Protein AF-A0A7Y3RMR9-F1 (afdb_monomer_lite)

Structure (mmCIF, N/CA/C/O backbone):
data_AF-A0A7Y3RMR9-F1
#
_entry.id   AF-A0A7Y3RMR9-F1
#
loop_
_atom_site.group_PDB
_atom_site.id
_atom_site.type_symbol
_atom_site.label_atom_id
_atom_site.label_alt_id
_atom_site.label_comp_id
_atom_site.label_asym_id
_atom_site.label_entity_id
_atom_site.label_seq_id
_atom_site.pdbx_PDB_ins_code
_atom_site.Cartn_x
_atom_site.Cartn_y
_atom_site.Cartn_z
_atom_site.occupancy
_atom_site.B_iso_or_equiv
_atom_site.auth_seq_id
_atom_site.auth_comp_id
_atom_site.auth_asym_id
_atom_site.auth_atom_id
_atom_site.pdbx_PDB_model_num
ATOM 1 N N . MET A 1 1 ? -42.645 -14.150 41.274 1.00 62.75 1 MET A N 1
ATOM 2 C CA . MET A 1 1 ? -42.343 -14.975 40.084 1.00 62.75 1 MET A CA 1
ATOM 3 C C . MET A 1 1 ? -41.025 -15.701 40.345 1.00 62.75 1 MET A C 1
ATOM 5 O O . MET A 1 1 ? -40.017 -15.027 40.495 1.00 62.75 1 MET A O 1
ATOM 9 N N . ARG A 1 2 ? -41.023 -17.027 40.545 1.00 79.69 2 ARG A N 1
ATOM 10 C CA . ARG A 1 2 ? -39.788 -17.783 40.839 1.00 79.69 2 ARG A CA 1
ATOM 11 C C . ARG A 1 2 ? -39.169 -18.252 39.524 1.00 79.69 2 ARG A C 1
ATOM 13 O O . ARG A 1 2 ? -39.799 -19.012 38.795 1.00 79.69 2 ARG A O 1
ATOM 20 N N . ILE A 1 3 ? -37.968 -17.775 39.212 1.00 76.69 3 ILE A N 1
ATOM 21 C CA . ILE A 1 3 ? -37.175 -18.296 38.095 1.00 76.69 3 ILE A CA 1
ATOM 22 C C . ILE A 1 3 ? -36.615 -19.646 38.548 1.00 76.69 3 ILE A C 1
ATOM 24 O O . ILE A 1 3 ? -36.044 -19.746 39.633 1.00 76.69 3 ILE A O 1
ATOM 28 N N . SER A 1 4 ? -36.838 -20.700 37.766 1.00 92.75 4 SER A N 1
ATOM 29 C CA . SER A 1 4 ? -36.304 -22.021 38.092 1.00 92.75 4 SER A CA 1
ATOM 30 C C . SER A 1 4 ? -34.785 -22.041 37.903 1.00 92.75 4 SER A C 1
ATOM 32 O O . SER A 1 4 ? -34.251 -21.371 37.020 1.00 92.75 4 SER A O 1
ATOM 34 N N . VAL A 1 5 ? -34.090 -22.857 38.701 1.00 89.81 5 VAL A N 1
ATOM 35 C CA . VAL A 1 5 ? -32.634 -23.073 38.588 1.00 89.81 5 VAL A CA 1
ATOM 36 C C . VAL A 1 5 ? -32.241 -23.467 37.158 1.00 89.81 5 VAL A C 1
ATOM 38 O O . VAL A 1 5 ? -31.248 -22.980 36.631 1.00 89.81 5 VAL A O 1
ATOM 41 N N . ARG A 1 6 ? -33.081 -24.260 36.482 1.00 90.88 6 ARG A N 1
ATOM 42 C CA . ARG A 1 6 ? -32.902 -24.632 35.072 1.00 90.88 6 ARG A CA 1
ATOM 43 C C . ARG A 1 6 ? -32.843 -23.418 34.136 1.00 90.88 6 ARG A C 1
ATOM 45 O O . ARG A 1 6 ? -31.965 -23.350 33.287 1.00 90.88 6 ARG A O 1
ATOM 52 N N . ARG A 1 7 ? -33.732 -22.440 34.325 1.00 87.44 7 ARG A N 1
ATOM 53 C CA . ARG A 1 7 ? -33.798 -21.235 33.483 1.00 87.44 7 ARG A CA 1
ATOM 54 C C . ARG A 1 7 ? -32.607 -20.297 33.722 1.00 87.44 7 ARG A C 1
ATOM 56 O O . ARG A 1 7 ? -32.177 -19.617 32.801 1.00 87.44 7 ARG A O 1
ATOM 63 N N . LEU A 1 8 ? -32.051 -20.289 34.938 1.00 89.00 8 LEU A N 1
ATOM 64 C CA . LEU A 1 8 ? -30.799 -19.584 35.249 1.00 89.00 8 LEU A CA 1
ATOM 65 C C . LEU A 1 8 ? -29.592 -20.222 34.545 1.00 89.00 8 LEU A C 1
ATOM 67 O O . LEU A 1 8 ? -28.758 -19.498 34.011 1.00 89.00 8 LEU A O 1
ATOM 71 N N . ILE A 1 9 ? -29.527 -21.557 34.496 1.00 90.75 9 ILE A N 1
ATOM 72 C CA . ILE A 1 9 ? -28.466 -22.290 33.785 1.00 90.75 9 ILE A CA 1
ATOM 73 C C . ILE A 1 9 ? -28.540 -22.028 32.275 1.00 90.75 9 ILE A C 1
ATOM 75 O O . ILE A 1 9 ? -27.516 -21.760 31.656 1.00 90.75 9 ILE A O 1
ATOM 79 N N . GLU A 1 10 ? -29.739 -22.041 31.690 1.00 90.75 10 GLU A N 1
ATOM 80 C CA . GLU A 1 10 ? -29.942 -21.747 30.264 1.00 90.75 10 GLU A CA 1
ATOM 81 C C . GLU A 1 10 ? -29.501 -20.317 29.900 1.00 90.75 10 GLU A C 1
ATOM 83 O O . GLU A 1 10 ? -28.819 -20.125 28.897 1.00 90.75 10 GLU A O 1
ATOM 88 N N . ILE A 1 11 ? -29.813 -19.318 30.736 1.00 91.19 11 ILE A N 1
ATOM 89 C CA . ILE A 1 11 ? -29.372 -17.928 30.518 1.00 91.19 11 ILE A CA 1
ATOM 90 C C . ILE A 1 11 ? -27.849 -17.797 30.659 1.00 91.19 11 ILE A C 1
ATOM 92 O O . ILE A 1 11 ? -27.223 -17.108 29.856 1.00 91.19 11 ILE A O 1
ATOM 96 N N . ALA A 1 12 ? -27.243 -18.456 31.650 1.00 90.31 12 ALA A N 1
ATOM 97 C CA . ALA A 1 12 ? -25.794 -18.432 31.841 1.00 90.31 12 ALA A CA 1
ATOM 98 C C . ALA A 1 12 ? -25.054 -19.087 30.664 1.00 90.31 12 ALA A C 1
ATOM 100 O O . ALA A 1 12 ? -24.080 -18.528 30.170 1.00 90.31 12 ALA A O 1
ATOM 101 N N . LEU A 1 13 ? -25.548 -20.227 30.169 1.00 89.19 13 LEU A N 1
ATOM 102 C CA . LEU A 1 13 ? -25.000 -20.890 28.985 1.00 89.19 13 LEU A CA 1
ATOM 103 C C . LEU A 1 13 ? -25.151 -20.027 27.734 1.00 89.19 13 LEU A C 1
ATOM 105 O O . LEU A 1 13 ? -24.196 -19.908 26.975 1.00 89.19 13 LEU A O 1
ATOM 109 N N . LEU A 1 14 ? -26.305 -19.379 27.545 1.00 87.62 14 LEU A N 1
ATOM 110 C CA . LEU A 1 14 ? -26.505 -18.452 26.434 1.00 87.62 14 LEU A CA 1
ATOM 111 C C . LEU A 1 14 ? -25.507 -17.290 26.512 1.00 87.62 14 LEU A C 1
ATOM 113 O O . LEU A 1 14 ? -24.846 -17.002 25.528 1.00 87.62 14 LEU A O 1
ATOM 117 N N . LEU A 1 15 ? -25.327 -16.672 27.683 1.00 86.81 15 LEU A N 1
ATOM 118 C CA . LEU A 1 15 ? -24.345 -15.599 27.875 1.00 86.81 15 LEU A CA 1
ATOM 119 C C . LEU A 1 15 ? -22.908 -16.055 27.598 1.00 86.81 15 LEU A C 1
ATOM 121 O O . LEU A 1 15 ? -22.165 -15.308 26.966 1.00 86.81 15 LEU A O 1
ATOM 125 N N . ILE A 1 16 ? -22.524 -17.263 28.024 1.00 85.50 16 ILE A N 1
ATOM 126 C CA . ILE A 1 16 ? -21.197 -17.844 27.761 1.00 85.50 16 ILE A CA 1
ATOM 127 C C . ILE A 1 16 ? -21.003 -18.107 26.265 1.00 85.50 16 ILE A C 1
ATOM 129 O O . ILE A 1 16 ? -19.977 -17.735 25.713 1.00 85.50 16 ILE A O 1
ATOM 133 N N . VAL A 1 17 ? -21.990 -18.690 25.582 1.00 77.88 17 VAL A N 1
ATOM 134 C CA . VAL A 1 17 ? -21.912 -18.947 24.136 1.00 77.88 17 VAL A CA 1
ATOM 135 C C . VAL A 1 17 ? -21.855 -17.639 23.350 1.00 77.88 17 VAL A C 1
ATOM 137 O O . VAL A 1 17 ? -21.041 -17.519 22.442 1.00 77.88 17 VAL A O 1
ATOM 140 N N . THR A 1 18 ? -22.647 -16.629 23.715 1.00 73.50 18 THR A N 1
ATOM 141 C CA . THR A 1 18 ? -22.608 -15.324 23.042 1.00 73.50 18 THR A CA 1
ATOM 142 C C . THR A 1 18 ? -21.297 -14.595 23.316 1.00 73.50 18 THR A C 1
ATOM 144 O O . THR A 1 18 ? -20.739 -14.003 22.402 1.00 73.50 18 THR A O 1
ATOM 147 N N . THR A 1 19 ? -20.759 -14.654 24.539 1.00 67.00 19 THR A N 1
ATOM 148 C CA . THR A 1 19 ? -19.451 -14.046 24.843 1.00 67.00 19 THR A CA 1
ATOM 149 C C . THR A 1 19 ? -18.309 -14.775 24.156 1.00 67.00 19 THR A C 1
ATOM 151 O O . THR A 1 19 ? -17.461 -14.100 23.592 1.00 67.00 19 THR A O 1
ATOM 154 N N . LEU A 1 20 ? -18.308 -16.110 24.112 1.00 58.81 20 LEU A N 1
ATOM 155 C CA . LEU A 1 20 ? -17.323 -16.891 23.361 1.00 58.81 20 LEU A CA 1
ATOM 156 C C . LEU A 1 20 ? -17.442 -16.661 21.854 1.00 58.81 20 LEU A C 1
ATOM 158 O O . LEU A 1 20 ? -16.425 -16.478 21.211 1.00 58.81 20 LEU A O 1
ATOM 162 N N . SER A 1 21 ? -18.651 -16.571 21.298 1.00 50.81 21 SER A N 1
ATOM 163 C CA . SER A 1 21 ? -18.866 -16.274 19.876 1.00 50.81 21 SER A CA 1
ATOM 164 C C . SER A 1 21 ? -18.457 -14.842 19.514 1.00 50.81 21 SER A C 1
ATOM 166 O O . SER A 1 21 ? -17.867 -14.619 18.459 1.00 50.81 21 SER A O 1
ATOM 168 N N . LEU A 1 22 ? -18.686 -13.869 20.405 1.00 54.53 22 LEU A N 1
ATOM 169 C CA . LEU A 1 22 ? -18.169 -12.504 20.263 1.00 54.53 22 LEU A CA 1
ATOM 170 C C . LEU A 1 22 ? -16.645 -12.453 20.437 1.00 54.53 22 LEU A C 1
ATOM 172 O O . LEU A 1 22 ? -15.997 -11.654 19.771 1.00 54.53 22 LEU A O 1
ATOM 176 N N . HIS A 1 23 ? -16.065 -13.309 21.285 1.00 49.00 23 HIS A N 1
ATOM 177 C CA . HIS A 1 23 ? -14.617 -13.414 21.464 1.00 49.00 23 HIS A CA 1
ATOM 178 C C . HIS A 1 23 ? -13.948 -14.128 20.288 1.00 49.00 23 HIS A C 1
ATOM 180 O O . HIS A 1 23 ? -12.913 -13.670 19.844 1.00 49.00 23 HIS A O 1
ATOM 186 N N . GLU A 1 24 ? -14.549 -15.175 19.724 1.00 44.03 24 GLU A N 1
ATOM 187 C CA . GLU A 1 24 ? -14.099 -15.849 18.500 1.00 44.03 24 GLU A CA 1
ATOM 188 C C . GLU A 1 24 ? -14.290 -14.966 17.265 1.00 44.03 24 GLU A C 1
ATOM 190 O O . GLU A 1 24 ? -13.446 -14.976 16.381 1.00 44.03 24 GLU A O 1
ATOM 195 N N . SER A 1 25 ? -15.331 -14.130 17.223 1.00 47.59 25 SER A N 1
ATOM 196 C CA . SER A 1 25 ? -15.495 -13.112 16.172 1.00 47.59 25 SER A CA 1
ATOM 197 C C . SER A 1 25 ? -14.527 -11.933 16.345 1.00 47.59 25 SER A C 1
ATOM 199 O O . SER A 1 25 ? -14.152 -11.308 15.359 1.00 47.59 25 SER A O 1
ATOM 201 N N . ALA A 1 26 ? -14.086 -11.646 17.575 1.00 43.81 26 ALA A N 1
ATOM 202 C CA . ALA A 1 26 ? -13.005 -10.698 17.867 1.00 43.81 26 ALA A CA 1
ATOM 203 C C . ALA A 1 26 ? -11.598 -11.317 17.699 1.00 43.81 26 ALA A C 1
ATOM 205 O O . ALA A 1 26 ? -10.631 -10.590 17.493 1.00 43.81 26 ALA A O 1
ATOM 206 N N . LEU A 1 27 ? -11.490 -12.650 17.767 1.00 42.34 27 LEU A N 1
ATOM 207 C CA . LEU A 1 27 ? -10.291 -13.465 17.531 1.00 42.34 27 LEU A CA 1
ATOM 208 C C . LEU A 1 27 ? -10.249 -14.073 16.127 1.00 42.34 27 LEU A C 1
ATOM 210 O O . LEU A 1 27 ? -9.264 -14.730 15.787 1.00 42.34 27 LEU A O 1
ATOM 214 N N . ALA A 1 28 ? -11.218 -13.762 15.261 1.00 44.41 28 ALA A N 1
ATOM 215 C CA . ALA A 1 28 ? -10.982 -13.634 13.831 1.00 44.41 28 ALA A CA 1
ATOM 216 C C . ALA A 1 28 ? -10.057 -12.426 13.636 1.00 44.41 28 ALA A C 1
ATOM 218 O O . ALA A 1 28 ? -10.413 -11.401 13.064 1.00 44.41 28 ALA A O 1
ATOM 219 N N . GLN A 1 29 ? -8.865 -12.557 14.209 1.00 47.28 29 GLN A N 1
ATOM 220 C CA . GLN A 1 29 ? -7.703 -11.742 14.021 1.00 47.28 29 GLN A CA 1
ATOM 221 C C . GLN A 1 29 ? -7.503 -11.768 12.517 1.00 47.28 29 GLN A C 1
ATOM 223 O O . GLN A 1 29 ? -7.108 -12.784 11.944 1.00 47.28 29 GLN A O 1
ATOM 228 N N . GLN A 1 30 ? -7.935 -10.692 11.868 1.00 57.72 30 GLN A N 1
ATOM 229 C CA . GLN A 1 30 ? -7.826 -10.535 10.435 1.00 57.72 30 GLN A CA 1
ATOM 230 C C . GLN A 1 30 ? -6.343 -10.493 10.128 1.00 57.72 30 GLN A C 1
ATOM 232 O O . GLN A 1 30 ? -5.666 -9.481 10.298 1.00 57.72 30 GLN A O 1
ATOM 237 N N . SER A 1 31 ? -5.817 -11.660 9.779 1.00 81.75 31 SER A N 1
ATOM 238 C CA . SER A 1 31 ? -4.410 -11.834 9.495 1.00 81.75 31 SER A CA 1
ATOM 239 C C . SER A 1 31 ? -4.069 -10.951 8.308 1.00 81.75 31 SER A C 1
ATOM 241 O O . SER A 1 31 ? -4.712 -11.054 7.259 1.00 81.75 31 SER A O 1
ATOM 243 N N . ILE A 1 32 ? -3.054 -10.106 8.470 1.00 93.88 32 ILE A N 1
ATOM 244 C CA . ILE A 1 32 ? -2.436 -9.407 7.347 1.00 93.88 32 ILE A CA 1
ATOM 245 C C . ILE A 1 32 ? -2.080 -10.465 6.304 1.00 93.88 32 ILE A C 1
ATOM 247 O O . ILE A 1 32 ? -1.332 -11.403 6.592 1.00 93.88 32 ILE A O 1
ATOM 251 N N . ARG A 1 33 ? -2.650 -10.344 5.103 1.00 95.75 33 ARG A N 1
ATOM 252 C CA . ARG A 1 33 ? -2.393 -11.305 4.032 1.00 95.75 33 ARG A CA 1
ATOM 253 C C . ARG A 1 33 ? -0.988 -11.073 3.489 1.00 95.75 33 ARG A C 1
ATOM 255 O O . ARG A 1 33 ? -0.655 -9.959 3.090 1.00 95.75 33 ARG A O 1
ATOM 262 N N . LEU A 1 34 ? -0.190 -12.134 3.438 1.00 95.44 34 LEU A N 1
ATOM 263 C CA . LEU A 1 34 ? 1.094 -12.133 2.748 1.00 95.44 34 LEU A CA 1
ATOM 264 C C . LEU A 1 34 ? 0.935 -12.783 1.379 1.00 95.44 34 LEU A C 1
ATOM 266 O O . LEU A 1 34 ? 0.350 -13.860 1.260 1.00 95.44 34 LEU A O 1
ATOM 270 N N . LEU A 1 35 ? 1.471 -12.133 0.352 1.00 95.56 35 LEU A N 1
ATOM 271 C CA . LEU A 1 35 ? 1.623 -12.714 -0.972 1.00 95.56 35 LEU A CA 1
ATOM 272 C C . LEU A 1 35 ? 3.068 -13.191 -1.116 1.00 95.56 35 LEU A C 1
ATOM 274 O O . LEU A 1 35 ? 3.974 -12.372 -1.230 1.00 95.56 35 LEU A O 1
ATOM 278 N N . SER A 1 36 ? 3.288 -14.506 -1.097 1.00 94.44 36 SER A N 1
ATOM 279 C CA . SER A 1 36 ? 4.608 -15.085 -1.376 1.00 94.44 36 SER A CA 1
ATOM 280 C C . SER A 1 36 ? 4.962 -14.858 -2.844 1.00 94.44 36 SER A C 1
ATOM 282 O O . SER A 1 36 ? 4.243 -15.334 -3.723 1.00 94.44 36 SER A O 1
ATOM 284 N N . LEU A 1 37 ? 6.071 -14.163 -3.109 1.00 92.31 37 LEU A N 1
ATOM 285 C CA . LEU A 1 37 ? 6.542 -13.909 -4.471 1.00 92.31 37 LEU A CA 1
ATOM 286 C C . LEU A 1 37 ? 6.834 -15.229 -5.205 1.00 92.31 37 LEU A C 1
ATOM 288 O O . LEU A 1 37 ? 6.354 -15.434 -6.317 1.00 92.31 37 LEU A O 1
ATOM 292 N N . GLU A 1 38 ? 7.510 -16.167 -4.537 1.00 92.62 38 GLU A N 1
ATOM 293 C CA . GLU A 1 38 ? 7.797 -17.499 -5.081 1.00 92.62 38 GLU A CA 1
ATOM 294 C C . GLU A 1 38 ? 6.518 -18.246 -5.475 1.00 92.62 38 GLU A C 1
ATOM 296 O O . GLU A 1 38 ? 6.442 -18.809 -6.562 1.00 92.62 38 GLU A O 1
ATOM 301 N N . THR A 1 39 ? 5.478 -18.199 -4.640 1.00 92.31 39 THR A N 1
ATOM 302 C CA . THR A 1 39 ? 4.197 -18.849 -4.961 1.00 92.31 39 THR A CA 1
ATOM 303 C C . THR A 1 39 ? 3.453 -18.115 -6.077 1.00 92.31 39 THR A C 1
ATOM 305 O O . THR A 1 39 ? 2.828 -18.747 -6.925 1.00 92.31 39 THR A O 1
ATOM 308 N N . ALA A 1 40 ? 3.502 -16.780 -6.083 1.00 93.06 40 ALA A N 1
ATOM 309 C CA . ALA A 1 40 ? 2.745 -15.954 -7.013 1.00 93.06 40 ALA A CA 1
ATOM 310 C C . ALA A 1 40 ? 3.309 -15.987 -8.440 1.00 93.06 40 ALA A C 1
ATOM 312 O O . ALA A 1 40 ? 2.527 -16.013 -9.390 1.00 93.06 40 ALA A O 1
ATOM 313 N N . ILE A 1 41 ? 4.638 -15.979 -8.596 1.00 93.19 41 ILE A N 1
ATOM 314 C CA . ILE A 1 41 ? 5.297 -15.880 -9.910 1.00 93.19 41 ILE A CA 1
ATOM 315 C C . ILE A 1 41 ? 6.300 -17.009 -10.192 1.00 93.19 41 ILE A C 1
ATOM 317 O O . ILE A 1 41 ? 6.958 -16.998 -11.231 1.00 93.19 41 ILE A O 1
ATOM 321 N N . GLY A 1 42 ? 6.439 -17.983 -9.287 1.00 91.88 42 GLY A N 1
ATOM 322 C CA . GLY A 1 42 ? 7.369 -19.109 -9.436 1.00 91.88 42 GLY A CA 1
ATOM 323 C C . GLY A 1 42 ? 8.842 -18.741 -9.238 1.00 91.88 42 GLY A C 1
ATOM 324 O O . GLY A 1 42 ? 9.713 -19.487 -9.680 1.00 91.88 42 GLY A O 1
ATOM 325 N N . SER A 1 43 ? 9.139 -17.574 -8.658 1.00 89.69 43 SER A N 1
ATOM 326 C CA . SER A 1 43 ? 10.503 -17.061 -8.500 1.00 89.69 43 SER A CA 1
ATOM 327 C C . SER A 1 43 ? 10.585 -16.016 -7.389 1.00 89.69 43 SER A C 1
ATOM 329 O O . SER A 1 43 ? 9.612 -15.312 -7.146 1.00 89.69 43 SER A O 1
ATOM 331 N N 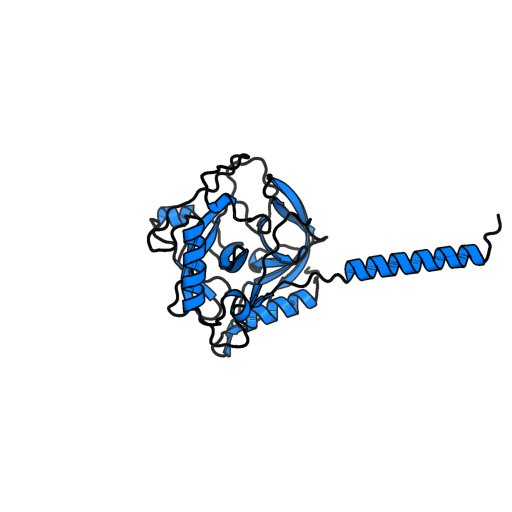. THR A 1 44 ? 11.747 -15.871 -6.753 1.00 88.25 44 THR A N 1
ATOM 332 C CA . THR A 1 44 ? 12.087 -14.721 -5.894 1.00 88.25 44 THR A CA 1
ATOM 333 C C . THR A 1 44 ? 12.926 -13.666 -6.626 1.00 88.25 44 THR A C 1
ATOM 335 O O . THR A 1 44 ? 13.319 -12.667 -6.033 1.00 88.25 44 THR A O 1
ATOM 338 N N . ASP A 1 45 ? 13.198 -13.867 -7.917 1.00 88.31 45 ASP A N 1
ATOM 339 C CA . ASP A 1 45 ? 14.013 -12.979 -8.745 1.00 88.31 45 ASP A CA 1
ATOM 340 C C . ASP A 1 45 ? 13.283 -11.650 -9.055 1.00 88.31 45 ASP A C 1
ATOM 342 O O . ASP A 1 45 ? 12.198 -11.673 -9.655 1.00 88.31 45 ASP A O 1
ATOM 346 N N . PRO A 1 46 ? 13.859 -10.483 -8.700 1.00 87.38 46 PRO A N 1
ATOM 347 C CA . PRO A 1 46 ? 13.298 -9.182 -9.052 1.00 87.38 46 PRO A CA 1
ATOM 348 C C . PRO A 1 46 ? 13.093 -8.962 -10.560 1.00 87.38 46 PRO A C 1
ATOM 350 O O . PRO A 1 46 ? 12.171 -8.236 -10.929 1.00 87.38 46 PRO A O 1
ATOM 353 N N . GLU A 1 47 ? 13.904 -9.570 -11.436 1.00 89.25 47 GLU A N 1
ATOM 354 C CA . GLU A 1 47 ? 13.726 -9.474 -12.895 1.00 89.25 47 GLU A CA 1
ATOM 355 C C . GLU A 1 47 ? 12.421 -10.146 -13.330 1.00 89.25 47 GLU A C 1
ATOM 357 O O . GLU A 1 47 ? 11.635 -9.569 -14.080 1.00 89.25 47 GLU A O 1
ATOM 362 N N . ARG A 1 48 ? 12.116 -11.318 -12.762 1.00 91.81 48 ARG A N 1
ATOM 363 C CA . ARG A 1 48 ? 10.848 -12.016 -13.013 1.00 91.81 48 ARG A CA 1
ATOM 364 C C . ARG A 1 48 ? 9.649 -11.226 -12.512 1.00 91.81 48 ARG A C 1
ATOM 366 O O . ARG A 1 48 ? 8.613 -11.217 -13.171 1.00 91.81 48 ARG A O 1
ATOM 373 N N . LEU A 1 49 ? 9.783 -10.547 -11.373 1.00 92.06 49 LEU A N 1
ATOM 374 C CA . LEU A 1 49 ? 8.747 -9.637 -10.886 1.00 92.06 49 LEU A CA 1
ATOM 375 C C . LEU A 1 49 ? 8.552 -8.446 -11.836 1.00 92.06 49 LEU A C 1
ATOM 377 O O . LEU A 1 49 ? 7.411 -8.073 -12.103 1.00 92.06 49 LEU A O 1
ATOM 381 N N . GLU A 1 50 ? 9.636 -7.866 -12.360 1.00 90.69 50 GLU A N 1
ATOM 382 C CA . GLU A 1 50 ? 9.576 -6.770 -13.335 1.00 90.69 50 GLU A CA 1
ATOM 383 C C . GLU A 1 50 ? 8.788 -7.183 -14.582 1.00 90.69 50 GLU A C 1
ATOM 385 O O . GLU A 1 50 ? 7.822 -6.510 -14.947 1.00 90.69 50 GLU A O 1
ATOM 390 N N . GLU A 1 51 ? 9.163 -8.312 -15.188 1.00 91.94 51 GLU A N 1
ATOM 391 C CA . GLU A 1 51 ? 8.510 -8.876 -16.373 1.00 91.94 51 GLU A CA 1
ATOM 392 C C . GLU A 1 51 ? 7.033 -9.196 -16.112 1.00 91.94 51 GLU A C 1
ATOM 394 O O . GLU A 1 51 ? 6.155 -8.810 -16.887 1.00 91.94 51 GLU A O 1
ATOM 399 N N . HIS A 1 52 ? 6.743 -9.863 -14.993 1.00 94.19 52 HIS A N 1
ATOM 400 C CA . HIS A 1 52 ? 5.393 -10.296 -14.646 1.00 94.19 52 HIS A CA 1
ATOM 401 C C . HIS A 1 52 ? 4.451 -9.113 -14.373 1.00 94.19 52 HIS A C 1
ATOM 403 O O . HIS A 1 52 ? 3.309 -9.098 -14.840 1.00 94.19 52 HIS A O 1
ATOM 409 N N . ALA A 1 53 ? 4.916 -8.095 -13.644 1.00 92.38 53 ALA A N 1
ATOM 410 C CA . ALA A 1 53 ? 4.138 -6.883 -13.403 1.00 92.38 53 ALA A CA 1
ATOM 411 C C . ALA A 1 53 ? 3.943 -6.068 -14.694 1.00 92.38 53 ALA A C 1
ATOM 413 O O . ALA A 1 53 ? 2.852 -5.546 -14.937 1.00 92.38 53 ALA A O 1
ATOM 414 N N . ALA A 1 54 ? 4.969 -5.990 -15.552 1.00 90.06 54 ALA A N 1
ATOM 415 C CA . ALA A 1 54 ? 4.882 -5.319 -16.849 1.00 90.06 54 ALA A CA 1
ATOM 416 C C . ALA A 1 54 ? 3.809 -5.948 -17.742 1.00 90.06 54 ALA A C 1
ATOM 418 O O . ALA A 1 54 ? 2.937 -5.237 -18.245 1.00 90.06 54 ALA A O 1
ATOM 419 N N . GLN A 1 55 ? 3.825 -7.276 -17.873 1.00 92.25 55 GLN A N 1
ATOM 420 C CA . GLN A 1 55 ? 2.870 -8.018 -18.692 1.00 92.25 55 GLN A CA 1
ATOM 421 C C . GLN A 1 55 ? 1.417 -7.807 -18.238 1.00 92.25 55 GLN A C 1
ATOM 423 O O . GLN A 1 55 ? 0.504 -7.696 -19.062 1.00 92.25 55 GLN A O 1
ATOM 428 N N . GLN A 1 56 ? 1.174 -7.728 -16.929 1.00 92.19 56 GLN A N 1
ATOM 429 C CA . GLN A 1 56 ? -0.176 -7.500 -16.416 1.00 92.19 56 GLN A CA 1
ATOM 430 C C . GLN A 1 56 ? -0.678 -6.082 -16.670 1.00 92.19 56 GLN A C 1
ATOM 432 O O . GLN A 1 56 ? -1.825 -5.910 -17.083 1.00 92.19 56 GLN A O 1
ATOM 437 N N . LEU A 1 57 ? 0.168 -5.066 -16.476 1.00 86.06 57 LEU A N 1
ATOM 438 C CA . LEU A 1 57 ? -0.200 -3.695 -16.831 1.00 86.06 57 LEU A CA 1
ATOM 439 C C . LEU A 1 57 ? -0.490 -3.578 -18.333 1.00 86.06 57 LEU A C 1
ATOM 441 O O . LEU A 1 57 ? -1.498 -2.981 -18.709 1.00 86.06 57 LEU A O 1
ATOM 445 N N . GLU A 1 58 ? 0.312 -4.222 -19.184 1.00 86.75 58 GLU A N 1
ATOM 446 C CA . GLU A 1 58 ? 0.068 -4.272 -20.631 1.00 86.75 58 GLU A CA 1
ATOM 447 C C . GLU A 1 58 ? -1.256 -4.952 -20.986 1.00 86.75 58 GLU A C 1
ATOM 449 O O . GLU A 1 58 ? -1.968 -4.470 -21.864 1.00 86.75 58 GLU A O 1
ATOM 454 N N . THR A 1 59 ? -1.625 -6.024 -20.279 1.00 88.75 59 THR A N 1
ATOM 455 C CA . THR A 1 59 ? -2.914 -6.717 -20.462 1.00 88.75 59 THR A CA 1
ATOM 456 C C . THR A 1 59 ? -4.094 -5.813 -20.112 1.00 88.75 59 THR A C 1
ATOM 458 O O . THR A 1 59 ? -5.145 -5.883 -20.749 1.00 88.75 59 THR A O 1
ATOM 461 N N . LEU A 1 60 ? -3.909 -4.916 -19.143 1.00 83.62 60 LEU A N 1
ATOM 462 C CA . LEU A 1 60 ? -4.876 -3.867 -18.848 1.00 83.62 60 LEU A CA 1
ATOM 463 C C . LEU A 1 60 ? -4.833 -2.731 -19.875 1.00 83.62 60 LEU A C 1
ATOM 465 O O . LEU A 1 60 ? -5.706 -1.885 -19.847 1.00 83.62 60 LEU A O 1
ATOM 469 N N . GLY A 1 61 ? -3.874 -2.674 -20.800 1.00 80.88 61 GLY A N 1
ATOM 470 C CA . GLY A 1 61 ? -3.704 -1.543 -21.718 1.00 80.88 61 GLY A CA 1
ATOM 471 C C . GLY A 1 61 ? -3.028 -0.330 -21.068 1.00 80.88 61 GLY A C 1
ATOM 472 O O . GLY A 1 61 ? -3.171 0.797 -21.551 1.00 80.88 61 GLY A O 1
ATOM 473 N N . ILE A 1 62 ? -2.303 -0.551 -19.968 1.00 76.06 62 ILE A N 1
ATOM 474 C CA . ILE A 1 62 ? -1.470 0.434 -19.278 1.00 76.06 62 ILE A CA 1
ATOM 475 C C . ILE A 1 62 ? -0.016 0.202 -19.727 1.00 76.06 62 ILE A C 1
ATOM 477 O O . ILE A 1 62 ? 0.545 -0.856 -19.450 1.00 76.06 62 ILE A O 1
ATOM 481 N N . PRO A 1 63 ? 0.629 1.159 -20.415 1.00 68.00 63 PRO A N 1
ATOM 482 C CA . PRO A 1 63 ? 2.002 1.025 -20.872 1.00 68.00 63 PRO A CA 1
ATOM 483 C C . PRO A 1 63 ? 2.956 0.726 -19.714 1.00 68.00 63 PRO A C 1
ATOM 485 O O . PRO A 1 63 ? 3.147 1.550 -18.819 1.00 68.00 63 PRO A O 1
ATOM 488 N N . SER A 1 64 ? 3.596 -0.438 -19.775 1.00 66.12 64 SER A N 1
ATOM 489 C CA . SER A 1 64 ? 4.689 -0.834 -18.881 1.00 66.12 64 SER A CA 1
ATOM 490 C C . SER A 1 64 ? 6.007 -0.112 -19.224 1.00 66.12 64 SER A C 1
ATOM 492 O O . SER A 1 64 ? 6.878 0.077 -18.372 1.00 66.12 64 SER A O 1
ATOM 494 N N . SER A 1 65 ? 6.173 0.302 -20.490 1.00 48.91 65 SER A N 1
ATOM 495 C CA . SER A 1 65 ? 7.467 0.647 -21.078 1.00 48.91 65 SER A CA 1
ATOM 496 C C . SER A 1 65 ? 7.624 2.148 -21.342 1.00 48.91 65 SER A C 1
ATOM 498 O O . SER A 1 65 ? 6.869 2.740 -22.097 1.00 48.91 65 SER A O 1
ATOM 500 N N . ARG A 1 66 ? 8.657 2.740 -20.715 1.00 43.84 66 ARG A N 1
ATOM 501 C CA . ARG A 1 66 ? 9.400 4.009 -20.974 1.00 43.84 66 ARG A CA 1
ATOM 502 C C . ARG A 1 66 ? 8.663 5.324 -21.319 1.00 43.84 66 ARG A C 1
ATOM 504 O O . ARG A 1 66 ? 9.268 6.364 -21.087 1.00 43.84 66 ARG A O 1
ATOM 511 N N . ASN A 1 67 ? 7.416 5.320 -21.771 1.00 40.44 67 ASN A N 1
ATOM 512 C CA . ASN A 1 67 ? 6.592 6.471 -22.126 1.00 40.44 67 ASN A CA 1
ATOM 513 C C . ASN A 1 67 ? 5.191 6.260 -21.548 1.00 40.44 67 ASN A C 1
ATOM 515 O O . ASN A 1 67 ? 4.280 5.771 -22.211 1.00 40.44 67 ASN A O 1
ATOM 519 N N . VAL A 1 68 ? 5.049 6.594 -20.272 1.00 44.09 68 VAL A N 1
ATOM 520 C CA . VAL A 1 68 ? 3.777 6.517 -19.561 1.00 44.09 68 VAL A CA 1
ATOM 521 C C . VAL A 1 68 ? 2.936 7.750 -19.895 1.00 44.09 68 VAL A C 1
ATOM 523 O O . VAL A 1 68 ? 3.401 8.876 -19.734 1.00 44.09 68 VAL A O 1
ATOM 526 N N . GLY A 1 69 ? 1.696 7.536 -20.339 1.00 39.06 69 GLY A N 1
ATOM 527 C CA . GLY A 1 69 ? 0.656 8.566 -20.374 1.00 39.06 69 GLY A CA 1
ATOM 528 C C . GLY A 1 69 ? -0.078 8.666 -19.031 1.00 39.06 69 GLY A C 1
ATOM 529 O O . GLY A 1 69 ? -0.181 7.685 -18.297 1.00 39.06 69 GLY A O 1
ATOM 530 N N . ILE A 1 70 ? -0.596 9.853 -18.701 1.00 41.50 70 ILE A N 1
ATOM 531 C CA . ILE A 1 70 ? -1.476 10.044 -17.539 1.00 41.50 70 ILE A CA 1
ATOM 532 C C . ILE A 1 70 ? -2.826 9.418 -17.858 1.00 41.50 70 ILE A C 1
ATOM 534 O O . ILE A 1 70 ? -3.475 9.816 -18.826 1.00 41.50 70 ILE A O 1
ATOM 538 N N . TYR A 1 71 ? -3.290 8.525 -16.997 1.00 41.16 71 TYR A N 1
ATOM 539 C CA . TYR A 1 71 ? -4.681 8.118 -17.006 1.00 41.16 71 TYR A CA 1
ATOM 540 C C . TYR A 1 71 ? -5.391 8.863 -15.887 1.00 41.16 71 TYR A C 1
ATOM 542 O O . TYR A 1 71 ? -5.217 8.575 -14.701 1.00 41.16 71 TYR A O 1
ATOM 550 N N . ARG A 1 72 ? -6.202 9.854 -16.256 1.00 39.50 72 ARG A N 1
ATOM 551 C CA . ARG A 1 72 ? -7.122 10.422 -15.281 1.00 39.50 72 ARG A CA 1
ATOM 552 C C . ARG A 1 72 ? -8.144 9.356 -14.931 1.00 39.50 72 ARG A C 1
ATOM 554 O O . ARG A 1 72 ? -8.955 8.970 -15.771 1.00 39.50 72 ARG A O 1
ATOM 561 N N . ASN A 1 73 ? -8.132 8.920 -13.678 1.00 37.59 73 ASN A N 1
ATOM 562 C CA . ASN A 1 73 ? -9.334 8.364 -13.088 1.00 37.59 73 ASN A CA 1
ATOM 563 C C . ASN A 1 73 ? -10.244 9.556 -12.788 1.00 37.59 73 ASN A C 1
ATOM 565 O O . ASN A 1 73 ? -10.281 10.066 -11.671 1.00 37.59 73 ASN A O 1
ATOM 569 N N . GLU A 1 74 ? -10.873 10.095 -13.835 1.00 36.91 74 GLU A N 1
ATOM 570 C CA . GLU A 1 74 ? -11.943 11.056 -13.645 1.00 36.91 74 GLU A CA 1
ATOM 571 C C . GLU A 1 74 ? -13.040 10.300 -12.911 1.00 36.91 74 GLU A C 1
ATOM 573 O O . GLU A 1 74 ? -13.799 9.541 -13.507 1.00 36.91 74 GLU A O 1
ATOM 578 N N . THR A 1 75 ? -13.136 10.513 -11.604 1.00 37.31 75 THR A N 1
ATOM 579 C CA . THR A 1 75 ? -14.392 10.333 -10.892 1.00 37.31 75 THR A CA 1
ATOM 580 C C . THR A 1 75 ? -15.380 11.381 -11.415 1.00 37.31 75 THR A C 1
ATOM 582 O O . THR A 1 75 ? -15.769 12.300 -10.702 1.00 37.31 75 THR A O 1
ATOM 585 N N . SER A 1 76 ? -15.799 11.260 -12.678 1.00 31.20 76 SER A N 1
ATOM 586 C CA . SER A 1 76 ? -17.229 11.258 -12.918 1.00 31.20 76 SER A CA 1
ATOM 587 C C . SER A 1 76 ? -17.756 10.016 -12.215 1.00 31.20 76 SER A C 1
ATOM 589 O O . SER A 1 76 ? -17.157 8.951 -12.320 1.00 31.20 76 SER A O 1
ATOM 591 N N . VAL A 1 77 ? -18.863 10.145 -11.499 1.00 35.22 77 VAL A N 1
ATOM 592 C CA . VAL A 1 77 ? -19.579 9.076 -10.777 1.00 35.22 77 VAL A CA 1
ATOM 593 C C . VAL A 1 77 ? -20.163 8.024 -11.750 1.00 35.22 77 VAL A C 1
ATOM 595 O O . VAL A 1 77 ? -21.167 7.379 -11.489 1.00 35.22 77 VAL A O 1
ATOM 598 N N . LEU A 1 78 ? -19.557 7.860 -12.924 1.00 29.62 78 LEU A N 1
ATOM 599 C CA . LEU A 1 78 ? -19.925 6.918 -13.957 1.00 29.62 78 LEU A CA 1
ATOM 600 C C . LEU A 1 78 ? -18.652 6.194 -14.410 1.00 29.62 78 LEU A C 1
ATOM 602 O O . LEU A 1 78 ? -17.671 6.864 -14.750 1.00 29.62 78 LEU A O 1
ATOM 606 N N . PRO A 1 79 ? -18.651 4.850 -14.433 1.00 32.25 79 PRO A N 1
ATOM 607 C CA . PRO A 1 79 ? -17.545 4.079 -14.975 1.00 32.25 79 PRO A CA 1
ATOM 608 C C . PRO A 1 79 ? -17.289 4.540 -16.408 1.00 32.25 79 PRO A C 1
ATOM 610 O O . PRO A 1 79 ? -18.178 4.471 -17.254 1.00 32.25 79 PRO A O 1
ATOM 613 N N . ASN A 1 80 ? -16.083 5.032 -16.690 1.00 38.56 80 ASN A N 1
ATOM 614 C CA . ASN A 1 80 ? -15.640 5.203 -18.064 1.00 38.56 80 ASN A CA 1
ATOM 615 C C . ASN A 1 80 ? -15.142 3.831 -18.545 1.00 38.56 80 ASN A C 1
ATOM 617 O O . ASN A 1 80 ? -14.047 3.427 -18.151 1.00 38.56 80 ASN A O 1
ATOM 621 N N . PRO A 1 81 ? -15.890 3.107 -19.399 1.00 40.88 81 PRO A N 1
ATOM 622 C CA . PRO A 1 81 ? -15.507 1.771 -19.862 1.00 40.88 81 PRO A CA 1
ATOM 623 C C . PRO A 1 81 ? -14.235 1.771 -20.726 1.00 40.88 81 PRO A C 1
ATOM 625 O O . PRO A 1 81 ? -13.761 0.711 -21.118 1.00 40.88 81 PRO A O 1
ATOM 628 N N . ARG A 1 82 ? -13.679 2.949 -21.048 1.00 46.72 82 ARG A N 1
ATOM 629 C CA . ARG A 1 82 ? -12.391 3.108 -21.736 1.00 46.72 82 ARG A CA 1
ATOM 630 C C . ARG A 1 82 ? -11.228 3.417 -20.795 1.00 46.72 82 ARG A C 1
ATOM 632 O O . ARG A 1 82 ? -10.113 3.566 -21.284 1.00 46.72 82 ARG A O 1
ATOM 639 N N . ASN A 1 83 ? -11.462 3.553 -19.487 1.00 60.19 83 ASN A N 1
ATOM 640 C CA . ASN A 1 83 ? -10.379 3.703 -18.525 1.00 60.19 83 ASN A CA 1
ATOM 641 C C . ASN A 1 83 ? -9.898 2.307 -18.095 1.00 60.19 83 ASN A C 1
ATOM 643 O O . ASN A 1 83 ? -10.592 1.655 -17.313 1.00 60.19 83 ASN A O 1
ATOM 647 N N . PRO A 1 84 ? -8.723 1.847 -18.554 1.00 59.94 84 PRO A N 1
ATOM 648 C CA . PRO A 1 84 ? -8.202 0.528 -18.196 1.00 59.94 84 PRO A CA 1
ATOM 649 C C . PRO A 1 84 ? -8.016 0.325 -16.685 1.00 59.94 84 PRO A C 1
ATOM 651 O O . PRO A 1 84 ? -7.993 -0.798 -16.191 1.00 59.94 84 PRO A O 1
ATOM 654 N N . LEU A 1 85 ? -7.931 1.423 -15.934 1.00 66.69 85 LEU A N 1
ATOM 655 C CA . LEU A 1 85 ? -7.781 1.422 -14.485 1.00 66.69 85 LEU A CA 1
ATOM 656 C C . LEU A 1 85 ? -9.087 1.205 -13.724 1.00 66.69 85 LEU A C 1
ATOM 658 O O . LEU A 1 85 ? -9.028 0.973 -12.523 1.00 66.69 85 LEU A O 1
ATOM 662 N N . ALA A 1 86 ? -10.250 1.284 -14.380 1.00 67.25 86 ALA A N 1
ATOM 663 C CA . ALA A 1 86 ? -11.537 1.038 -13.725 1.00 67.25 86 ALA A CA 1
ATOM 664 C C . ALA A 1 86 ? -11.662 -0.407 -13.205 1.00 67.25 86 ALA A C 1
ATOM 666 O O . ALA A 1 86 ? -12.490 -0.677 -12.343 1.00 67.25 86 ALA A O 1
ATOM 667 N N . ALA A 1 87 ? -10.831 -1.323 -13.714 1.00 77.44 87 ALA A N 1
ATOM 668 C CA . ALA A 1 87 ? -10.729 -2.696 -13.232 1.00 77.44 87 ALA A CA 1
ATOM 669 C C . ALA A 1 87 ? -9.930 -2.833 -11.920 1.00 77.44 87 ALA A C 1
ATOM 671 O O . ALA A 1 87 ? -9.967 -3.893 -11.301 1.00 77.44 87 ALA A O 1
ATOM 672 N N . LEU A 1 88 ? -9.190 -1.799 -11.504 1.00 88.12 88 LEU A N 1
ATOM 673 C CA . LEU A 1 88 ? -8.356 -1.826 -10.304 1.00 88.12 88 LEU A CA 1
ATOM 674 C C . LEU A 1 88 ? -9.091 -1.200 -9.119 1.00 88.12 88 LEU A C 1
ATOM 676 O O . LEU A 1 88 ? -9.561 -0.064 -9.192 1.00 88.12 88 LEU A O 1
ATOM 680 N N . ASP A 1 89 ? -9.129 -1.919 -8.000 1.00 91.12 89 ASP A N 1
ATOM 681 C CA . ASP A 1 89 ? -9.842 -1.479 -6.804 1.00 91.12 89 ASP A CA 1
ATOM 682 C C . ASP A 1 89 ? -8.927 -0.742 -5.808 1.00 91.12 89 ASP A C 1
ATOM 684 O O . ASP A 1 89 ? -8.155 -1.335 -5.049 1.00 91.12 89 ASP A O 1
ATOM 688 N N . PHE A 1 90 ? -9.042 0.587 -5.789 1.00 91.56 90 PHE A N 1
ATOM 689 C CA . PHE A 1 90 ? -8.313 1.474 -4.877 1.00 91.56 90 PHE A CA 1
ATOM 690 C C . PHE A 1 90 ? -9.080 1.817 -3.585 1.00 91.56 90 PHE A C 1
ATOM 692 O O . PHE A 1 90 ? -8.659 2.710 -2.842 1.00 91.56 90 PHE A O 1
ATOM 699 N N . SER A 1 91 ? -10.200 1.145 -3.304 1.00 92.88 91 SER A N 1
ATOM 700 C CA . SER A 1 91 ? -11.076 1.484 -2.175 1.00 92.88 91 SER A CA 1
ATOM 701 C C . SER A 1 91 ? -10.420 1.317 -0.801 1.00 92.88 91 SER A C 1
ATOM 703 O O . SER A 1 91 ? -10.787 2.030 0.130 1.00 92.88 91 SER A O 1
ATOM 705 N N . GLY A 1 92 ? -9.390 0.472 -0.680 1.00 94.81 92 GLY A N 1
ATOM 706 C CA . GLY A 1 92 ? -8.584 0.288 0.534 1.00 94.81 92 GLY A CA 1
ATOM 707 C C . GLY A 1 92 ? -7.610 1.429 0.854 1.00 94.81 92 GLY A C 1
ATOM 708 O O . GLY A 1 92 ? -6.842 1.340 1.813 1.00 94.81 92 GLY A O 1
ATOM 709 N N . VAL A 1 93 ? -7.577 2.496 0.051 1.00 93.06 93 VAL A N 1
ATOM 710 C CA . VAL A 1 93 ? -6.768 3.690 0.330 1.00 93.06 93 VAL A CA 1
ATOM 711 C C . VAL A 1 93 ? -7.577 4.673 1.175 1.00 93.06 93 VAL A C 1
ATOM 713 O O . VAL A 1 93 ? -8.591 5.206 0.730 1.00 93.06 93 VAL A O 1
ATOM 716 N N . ALA A 1 94 ? -7.094 4.963 2.383 1.00 91.50 94 ALA A N 1
ATOM 717 C CA . ALA A 1 94 ? -7.762 5.852 3.329 1.00 91.50 94 ALA A CA 1
ATOM 718 C C . ALA A 1 94 ? -7.452 7.342 3.081 1.00 91.50 94 ALA A C 1
ATOM 720 O O . ALA A 1 94 ? -6.318 7.717 2.761 1.00 91.50 94 ALA A O 1
ATOM 721 N N . PHE A 1 95 ? -8.426 8.217 3.348 1.00 86.62 95 PHE A N 1
ATOM 722 C CA . PHE A 1 95 ? -8.316 9.682 3.254 1.00 86.62 95 PHE A CA 1
ATOM 723 C C . PHE A 1 95 ? -8.596 10.358 4.607 1.00 86.62 95 PHE A C 1
ATOM 725 O O . PHE A 1 95 ? -9.351 9.822 5.412 1.00 86.62 95 PHE A O 1
ATOM 732 N N . SER A 1 96 ? -8.009 11.536 4.874 1.00 79.12 96 SER A N 1
ATOM 733 C CA . SER A 1 96 ? -8.217 12.253 6.160 1.00 79.12 96 SER A CA 1
ATOM 734 C C . SER A 1 96 ? -9.420 13.164 6.264 1.00 79.12 96 SER A C 1
ATOM 736 O O . SER A 1 96 ? -9.774 13.574 7.365 1.00 79.12 96 SER A O 1
ATOM 738 N N . SER A 1 97 ? -9.990 13.569 5.146 1.00 71.50 97 SER A N 1
ATOM 739 C CA . SER A 1 97 ? -11.136 14.458 5.153 1.00 71.50 97 SER A CA 1
ATOM 740 C C . SER A 1 97 ? -12.279 13.768 4.452 1.00 71.50 97 SER A C 1
ATOM 742 O O . SER A 1 97 ? -12.076 13.097 3.436 1.00 71.50 97 SER A O 1
ATOM 744 N N . HIS A 1 98 ? -13.474 13.953 5.016 1.00 54.53 98 HIS A N 1
ATOM 745 C CA . HIS A 1 98 ? -14.712 13.661 4.322 1.00 54.53 98 HIS A CA 1
ATOM 746 C C . HIS A 1 98 ? -14.601 14.404 2.997 1.00 54.53 98 HIS A C 1
ATOM 748 O O . HIS A 1 98 ? -14.360 15.608 3.049 1.00 54.53 98 HIS A O 1
ATOM 754 N N . PRO A 1 99 ? -14.669 13.753 1.831 1.00 53.53 99 PRO A N 1
ATOM 755 C CA . PRO A 1 99 ? -14.658 14.495 0.582 1.00 53.53 99 PRO A CA 1
ATOM 756 C C . PRO A 1 99 ? -15.972 15.289 0.545 1.00 53.53 99 PRO A C 1
ATOM 758 O O . PRO A 1 99 ? -17.022 14.657 0.406 1.00 53.53 99 PRO A O 1
ATOM 761 N N . PRO A 1 100 ? -15.998 16.625 0.743 1.00 40.31 100 PRO A N 1
ATOM 762 C CA . PRO A 1 100 ? -17.194 17.368 0.378 1.00 40.31 100 PRO A CA 1
ATOM 763 C C . PRO A 1 100 ? -17.170 17.454 -1.151 1.00 40.31 100 PRO A C 1
ATOM 765 O O . PRO A 1 100 ? -16.090 17.580 -1.720 1.00 40.31 100 PRO A O 1
ATOM 768 N N . GLY A 1 101 ? -18.314 17.313 -1.824 1.00 47.06 101 GLY A N 1
ATOM 769 C CA . GLY A 1 101 ? -18.390 17.179 -3.287 1.00 47.06 101 GLY A CA 1
ATOM 770 C C . GLY A 1 101 ? -17.290 17.922 -4.062 1.00 47.06 101 GLY A C 1
ATOM 771 O O . GLY A 1 101 ? -17.350 19.134 -4.160 1.00 47.06 101 GLY A O 1
ATOM 772 N N . LEU A 1 102 ? -16.286 17.172 -4.547 1.00 49.44 102 LEU A N 1
ATOM 773 C CA . LEU A 1 102 ? -15.278 17.455 -5.592 1.00 49.44 102 LEU A CA 1
ATOM 774 C C . LEU A 1 102 ? -14.716 18.892 -5.765 1.00 49.44 102 LEU A C 1
ATOM 776 O O . LEU A 1 102 ? -14.119 19.190 -6.802 1.00 49.44 102 LEU A O 1
ATOM 780 N N . GLU A 1 103 ? -14.821 19.791 -4.791 1.00 43.12 103 GLU A N 1
ATOM 781 C CA . GLU A 1 103 ? -14.217 21.121 -4.873 1.00 43.12 103 GLU A CA 1
ATOM 782 C C . GLU A 1 103 ? -12.760 21.071 -4.410 1.00 43.12 103 GLU A C 1
ATOM 784 O O . GLU A 1 103 ? -12.460 20.963 -3.225 1.00 43.12 103 GLU A O 1
ATOM 789 N N . LYS A 1 104 ? -11.859 21.119 -5.402 1.00 41.00 104 LYS A N 1
ATOM 790 C CA . LYS A 1 104 ? -10.423 21.465 -5.352 1.00 41.00 104 LYS A CA 1
ATOM 791 C C . LYS A 1 104 ? -9.856 21.723 -3.943 1.00 41.00 104 LYS A C 1
ATOM 793 O O . LYS A 1 104 ? -9.548 22.853 -3.576 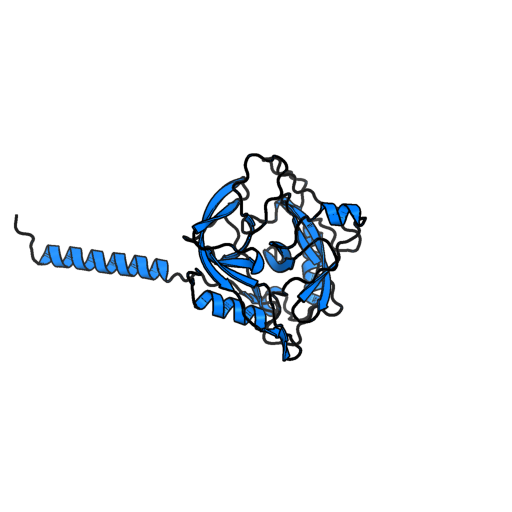1.00 41.00 104 LYS A O 1
ATOM 798 N N . GLY A 1 105 ? -9.622 20.648 -3.200 1.00 44.22 105 GLY A N 1
ATOM 799 C CA . GLY A 1 105 ? -8.895 20.653 -1.938 1.00 44.22 105 GLY A CA 1
ATOM 800 C C . GLY A 1 105 ? -7.992 19.429 -1.870 1.00 44.22 105 GLY A C 1
ATOM 801 O O . GLY A 1 105 ? -8.404 18.323 -2.206 1.00 44.22 105 GLY A O 1
ATOM 802 N N . VAL A 1 106 ? -6.731 19.627 -1.493 1.00 50.72 106 VAL A N 1
ATOM 803 C CA . VAL A 1 106 ? -5.751 18.548 -1.316 1.00 50.72 106 VAL A CA 1
ATOM 804 C C . VAL A 1 106 ? -6.233 17.665 -0.167 1.00 50.72 106 VAL A C 1
ATOM 806 O O . VAL A 1 106 ? -6.190 18.087 0.984 1.00 50.72 106 VAL A O 1
ATOM 809 N N . HIS A 1 107 ? -6.718 16.459 -0.462 1.00 57.00 107 HIS A N 1
ATOM 810 C CA . HIS A 1 107 ? -7.062 15.478 0.566 1.00 57.00 107 HIS A CA 1
ATOM 811 C C . HIS A 1 107 ? -5.797 14.692 0.925 1.00 57.00 107 HIS A C 1
ATOM 813 O O . HIS A 1 107 ? -5.345 13.885 0.106 1.00 57.00 107 HIS A O 1
ATOM 819 N N . PRO A 1 108 ? -5.208 14.875 2.123 1.00 64.69 108 PRO A N 1
ATOM 820 C CA . PRO A 1 108 ? -4.076 14.058 2.520 1.00 64.69 108 PRO A CA 1
ATOM 821 C C . PRO A 1 108 ? -4.552 12.609 2.623 1.00 64.69 108 PRO A C 1
ATOM 823 O O . PRO A 1 108 ? -5.484 12.288 3.377 1.00 64.69 108 PRO A O 1
ATOM 826 N N . ARG A 1 109 ? -3.922 11.736 1.843 1.00 70.31 109 ARG A N 1
ATOM 827 C CA . ARG A 1 109 ? -4.063 10.286 1.973 1.00 70.31 109 ARG A CA 1
ATOM 828 C C . ARG A 1 109 ? -3.444 9.866 3.293 1.00 70.31 109 ARG A C 1
ATOM 830 O O . ARG A 1 109 ? -2.424 10.413 3.708 1.00 70.31 109 ARG A O 1
ATOM 837 N N . ARG A 1 110 ? -4.102 8.942 3.984 1.00 81.12 110 ARG A N 1
ATOM 838 C CA . ARG A 1 110 ? -3.747 8.575 5.357 1.00 81.12 110 ARG A CA 1
ATOM 839 C C . ARG A 1 110 ? -3.217 7.175 5.500 1.00 81.12 110 ARG A C 1
ATOM 841 O O . ARG A 1 110 ? -2.456 6.955 6.434 1.00 81.12 110 ARG A O 1
ATOM 848 N N . GLY A 1 111 ? -3.536 6.271 4.585 1.00 90.75 111 GLY A N 1
ATOM 849 C CA . GLY A 1 111 ? -2.911 4.967 4.624 1.00 90.75 111 GLY A CA 1
ATOM 850 C C . GLY A 1 111 ? -3.445 3.961 3.629 1.00 90.75 111 GLY A C 1
ATOM 851 O O . GLY A 1 111 ? -4.330 4.254 2.827 1.00 90.75 111 GLY A O 1
ATOM 852 N N . ILE A 1 112 ? -2.862 2.776 3.716 1.00 95.00 112 ILE A N 1
ATOM 853 C CA . ILE A 1 112 ? -3.139 1.602 2.898 1.00 95.00 112 ILE A CA 1
ATOM 854 C C . ILE A 1 112 ? -3.686 0.523 3.822 1.00 95.00 112 ILE A C 1
ATOM 856 O O . ILE A 1 112 ? -3.044 0.196 4.820 1.00 95.00 112 ILE A O 1
ATOM 860 N N . LEU A 1 113 ? -4.856 -0.017 3.501 1.00 96.31 113 LEU A N 1
ATOM 861 C CA . LEU A 1 113 ? -5.488 -1.079 4.271 1.00 96.31 113 LEU A CA 1
ATOM 862 C C . LEU A 1 113 ? -4.818 -2.431 4.004 1.00 96.31 113 LEU A C 1
ATOM 864 O O . LEU A 1 113 ? -4.801 -2.899 2.869 1.00 96.31 113 LEU A O 1
ATOM 868 N N . ILE A 1 114 ? -4.263 -3.042 5.054 1.00 96.81 114 ILE A N 1
ATOM 869 C CA . ILE A 1 114 ? -3.528 -4.325 4.994 1.00 96.81 114 ILE A CA 1
ATOM 870 C C . ILE A 1 114 ? -4.202 -5.453 5.797 1.00 96.81 114 ILE A C 1
ATOM 872 O O . ILE A 1 114 ? -3.867 -6.624 5.641 1.00 96.81 114 ILE A O 1
ATOM 876 N N . ALA A 1 115 ? -5.177 -5.091 6.629 1.00 97.00 115 ALA A N 1
ATOM 877 C CA . ALA A 1 115 ? -6.237 -5.927 7.199 1.00 97.00 115 ALA A CA 1
ATOM 878 C C . ALA A 1 115 ? -7.478 -5.027 7.353 1.00 97.00 115 ALA A C 1
ATOM 880 O O . ALA A 1 115 ? -7.319 -3.807 7.281 1.00 97.00 115 ALA A O 1
ATOM 881 N N . ARG A 1 116 ? -8.702 -5.543 7.552 1.00 96.56 116 ARG A N 1
ATOM 882 C CA . ARG A 1 116 ? -9.909 -4.680 7.469 1.00 96.56 116 ARG A CA 1
ATOM 883 C C . ARG A 1 116 ? -9.949 -3.587 8.539 1.00 96.56 116 ARG A C 1
ATOM 885 O O . ARG A 1 116 ? -10.723 -2.645 8.407 1.00 96.56 116 ARG A O 1
ATOM 892 N N . ASP A 1 117 ? -9.134 -3.687 9.574 1.00 96.38 117 ASP A N 1
ATOM 893 C CA . ASP A 1 117 ? -8.993 -2.719 10.655 1.00 96.38 117 ASP A CA 1
ATOM 894 C C . ASP A 1 117 ? -7.547 -2.223 10.857 1.00 96.38 117 ASP A C 1
ATOM 896 O O . ASP A 1 117 ? -7.279 -1.514 11.828 1.00 96.38 117 ASP A O 1
ATOM 900 N N . ILE A 1 118 ? -6.615 -2.529 9.941 1.00 96.19 118 ILE A N 1
ATOM 901 C CA . ILE A 1 118 ? -5.197 -2.144 10.055 1.00 96.19 118 ILE A CA 1
ATOM 902 C C . ILE A 1 118 ? -4.731 -1.368 8.823 1.00 96.19 118 ILE A C 1
ATOM 904 O O . ILE A 1 118 ? -4.772 -1.856 7.691 1.00 96.19 118 ILE A O 1
ATOM 908 N N . LEU A 1 119 ? -4.203 -0.168 9.067 1.00 95.06 119 LEU A N 1
ATOM 909 C CA . LEU A 1 119 ? -3.646 0.733 8.064 1.00 95.06 119 LEU A CA 1
ATOM 910 C C . LEU A 1 119 ? -2.125 0.860 8.188 1.00 95.06 119 LEU A C 1
ATOM 912 O O . LEU A 1 119 ? -1.599 1.108 9.275 1.00 95.06 119 LEU A O 1
ATOM 916 N N . LEU A 1 120 ? -1.427 0.841 7.054 1.00 94.19 120 LEU A N 1
ATOM 917 C CA . LEU A 1 120 ? -0.080 1.399 6.938 1.00 94.19 120 LEU A CA 1
ATOM 918 C C . LEU A 1 120 ? -0.151 2.874 6.588 1.00 94.19 120 LEU A C 1
ATOM 920 O O . LEU A 1 120 ? -0.832 3.265 5.648 1.00 94.19 120 LEU A O 1
ATOM 924 N N . SER A 1 121 ? 0.572 3.693 7.337 1.00 90.56 121 SER A N 1
ATOM 925 C CA . SER A 1 121 ? 0.557 5.149 7.212 1.00 90.56 121 SER A CA 1
ATOM 926 C C . SER A 1 121 ? 1.940 5.729 7.467 1.00 90.56 121 SER A C 1
ATOM 928 O O . SER A 1 121 ? 2.795 5.081 8.080 1.00 90.56 121 SER A O 1
ATOM 930 N N . SER A 1 122 ? 2.182 6.961 7.024 1.00 87.62 122 SER A N 1
ATOM 931 C CA . SER A 1 122 ? 3.443 7.641 7.322 1.00 87.62 122 SER A CA 1
ATOM 932 C C . SER A 1 122 ? 3.428 8.226 8.739 1.00 87.62 122 SER A C 1
ATOM 934 O O . SER A 1 122 ? 2.432 8.817 9.171 1.00 87.62 122 SER A O 1
ATOM 936 N N . LYS A 1 123 ? 4.527 8.074 9.487 1.00 87.44 123 LYS A N 1
ATOM 937 C CA . LYS A 1 123 ? 4.574 8.380 10.932 1.00 87.44 123 LYS A CA 1
ATOM 938 C C . LYS A 1 123 ? 4.324 9.855 11.239 1.00 87.44 123 LYS A C 1
ATOM 940 O O . LYS A 1 123 ? 3.588 10.175 12.182 1.00 87.44 123 LYS A O 1
ATOM 945 N N . HIS A 1 124 ? 4.925 10.749 10.459 1.00 83.94 124 HIS A N 1
ATOM 946 C CA . HIS A 1 124 ? 4.807 12.197 10.658 1.00 83.94 124 HIS A CA 1
ATOM 947 C C . HIS A 1 124 ? 3.410 12.750 10.321 1.00 83.94 124 HIS A C 1
ATOM 949 O O . HIS A 1 124 ? 3.094 13.848 10.764 1.00 83.94 124 HIS A O 1
ATOM 955 N N . THR A 1 125 ? 2.533 11.998 9.637 1.00 78.19 125 THR A N 1
ATOM 956 C CA . THR A 1 125 ? 1.160 12.472 9.356 1.00 78.19 125 THR A CA 1
ATOM 957 C C . THR A 1 125 ? 0.326 12.646 10.631 1.00 78.19 125 THR A C 1
ATOM 959 O O . THR A 1 125 ? -0.694 13.334 10.621 1.00 78.19 125 THR A O 1
ATOM 962 N N . GLY A 1 126 ? 0.761 12.069 11.757 1.00 69.19 126 GLY A N 1
ATOM 963 C CA . GLY A 1 126 ? 0.280 12.481 13.075 1.00 69.19 126 GLY A CA 1
ATOM 964 C C . GLY A 1 126 ? -1.148 12.058 13.424 1.00 69.19 126 GLY A C 1
ATOM 965 O O . GLY A 1 126 ? -1.685 12.596 14.386 1.00 69.19 126 GLY A O 1
ATOM 966 N N . ALA A 1 127 ? -1.767 11.128 12.689 1.00 79.12 127 ALA A N 1
ATOM 967 C CA . ALA A 1 127 ? -3.147 10.724 12.952 1.00 79.12 127 ALA A CA 1
ATOM 968 C C . ALA A 1 127 ? -3.272 10.092 14.354 1.00 79.12 127 ALA A C 1
ATOM 970 O O . ALA A 1 127 ? -2.701 9.035 14.617 1.00 79.12 127 ALA A O 1
ATOM 971 N N . LYS A 1 128 ? -3.937 10.793 15.276 1.00 85.50 128 LYS A N 1
ATOM 972 C CA . LYS A 1 128 ? -4.125 10.372 16.672 1.00 85.50 128 LYS A CA 1
ATOM 973 C C . LYS A 1 128 ? -5.366 9.487 16.820 1.00 85.50 128 LYS A C 1
ATOM 975 O O . LYS A 1 128 ? -6.158 9.366 15.888 1.00 85.50 128 LYS A O 1
ATOM 980 N N . ALA A 1 129 ? -5.540 8.897 18.002 1.00 90.81 129 ALA A N 1
ATOM 981 C CA . ALA A 1 129 ? -6.808 8.276 18.363 1.00 90.81 129 ALA A CA 1
ATOM 982 C C . ALA A 1 129 ? -7.970 9.288 18.228 1.00 90.81 129 ALA A C 1
ATOM 984 O O . ALA A 1 129 ? -7.789 10.479 18.486 1.00 90.81 129 ALA A O 1
ATOM 985 N N . GLY A 1 130 ? -9.134 8.824 17.773 1.00 89.69 130 GLY A N 1
ATOM 986 C CA . GLY A 1 130 ? -10.306 9.635 17.432 1.00 89.69 130 GLY A CA 1
ATOM 987 C C . GLY A 1 130 ? -10.241 10.317 16.061 1.00 89.69 130 GLY A C 1
ATOM 988 O O . GLY A 1 130 ? -11.208 10.957 15.656 1.00 89.69 130 GLY A O 1
ATOM 989 N N . PHE A 1 131 ? -9.131 10.205 15.323 1.00 90.12 131 PHE A N 1
ATOM 990 C CA . PHE A 1 131 ? -9.019 10.821 14.002 1.00 90.12 131 PHE A CA 1
ATOM 991 C C . PHE A 1 131 ? -9.858 10.046 12.968 1.00 90.12 131 PHE A C 1
ATOM 993 O O . PHE A 1 131 ? -9.623 8.844 12.801 1.00 90.12 131 PHE A O 1
ATOM 1000 N N . PRO A 1 132 ? -10.795 10.695 12.249 1.00 92.25 132 PRO A N 1
ATOM 1001 C CA . PRO A 1 132 ? -11.605 10.018 11.248 1.00 92.25 132 PRO A CA 1
ATOM 1002 C C . PRO A 1 132 ? -10.799 9.745 9.975 1.00 92.25 132 PRO A C 1
ATOM 1004 O O . PRO A 1 132 ? -10.017 10.576 9.505 1.00 92.25 132 PRO A O 1
ATOM 1007 N N . VAL A 1 133 ? -11.024 8.579 9.389 1.00 92.69 133 VAL A N 1
ATOM 1008 C CA . VAL A 1 133 ? -10.522 8.188 8.076 1.00 92.69 133 VAL A CA 1
ATOM 1009 C C . VAL A 1 133 ? -11.668 7.678 7.218 1.00 92.69 133 VAL A C 1
ATOM 1011 O O . VAL A 1 133 ? -12.620 7.077 7.711 1.00 92.69 133 VAL A O 1
ATOM 1014 N N . TYR A 1 134 ? -11.563 7.923 5.919 1.00 92.00 134 TYR A N 1
ATOM 1015 C CA . TYR A 1 134 ? -12.615 7.616 4.960 1.00 92.00 134 TYR A CA 1
ATOM 1016 C C . TYR A 1 134 ? -12.081 6.685 3.881 1.00 92.00 134 TYR A C 1
ATOM 1018 O O . TYR A 1 134 ? -10.978 6.899 3.377 1.00 92.00 134 TYR A O 1
ATOM 1026 N N . PHE A 1 135 ? -12.890 5.706 3.499 1.00 91.56 135 PHE A N 1
ATOM 1027 C CA . PHE A 1 135 ? -12.702 4.848 2.332 1.00 91.56 135 PHE A CA 1
ATOM 1028 C C . PHE A 1 135 ? -13.825 5.134 1.341 1.00 91.56 135 PHE A C 1
ATOM 1030 O O . PHE A 1 135 ? -14.910 5.563 1.737 1.00 91.56 135 PHE A O 1
ATOM 1037 N N . ALA A 1 136 ? -13.558 4.930 0.057 1.00 88.75 136 ALA A N 1
ATOM 1038 C CA . ALA A 1 136 ? -14.556 5.064 -0.994 1.00 88.75 136 ALA A CA 1
ATOM 1039 C C . ALA A 1 136 ? -14.618 3.741 -1.751 1.00 88.75 136 ALA A C 1
ATOM 1041 O O . ALA A 1 136 ? -13.632 3.364 -2.381 1.00 88.75 136 ALA A O 1
ATOM 1042 N N . THR A 1 137 ? -15.742 3.042 -1.659 1.00 86.12 137 THR A N 1
ATOM 1043 C CA . THR A 1 137 ? -16.008 1.815 -2.423 1.00 86.12 137 THR A CA 1
ATOM 1044 C C . THR A 1 137 ? -16.055 2.115 -3.931 1.00 86.12 137 THR A C 1
ATOM 1046 O O . THR A 1 137 ? -16.171 3.283 -4.328 1.00 86.12 137 THR A O 1
ATOM 1049 N N . PRO A 1 138 ? -15.986 1.093 -4.807 1.00 80.69 138 PRO A N 1
ATOM 1050 C CA . PRO A 1 138 ? -16.027 1.297 -6.259 1.00 80.69 138 PRO A CA 1
ATOM 1051 C C . PRO A 1 138 ? -17.277 2.031 -6.779 1.00 80.69 138 PRO A C 1
ATOM 1053 O O . PRO A 1 138 ? -17.198 2.736 -7.783 1.00 80.69 138 PRO A O 1
ATOM 1056 N N . ASP A 1 139 ? -18.420 1.905 -6.097 1.00 81.94 139 ASP A N 1
ATOM 1057 C CA . ASP A 1 139 ? -19.669 2.616 -6.417 1.00 81.94 139 ASP A CA 1
ATOM 1058 C C . ASP A 1 139 ? -19.720 4.056 -5.863 1.00 81.94 139 ASP A C 1
ATOM 1060 O O . ASP A 1 139 ? -20.676 4.792 -6.106 1.00 81.94 139 ASP A O 1
ATOM 1064 N N . GLY A 1 140 ? -18.678 4.477 -5.143 1.00 79.38 140 GLY A N 1
ATOM 1065 C CA . GLY A 1 140 ? -18.550 5.804 -4.554 1.00 79.38 140 GLY A CA 1
ATOM 1066 C C . GLY A 1 140 ? -19.139 5.940 -3.150 1.00 79.38 140 GLY A C 1
ATOM 1067 O O . GLY A 1 140 ? -19.070 7.040 -2.592 1.00 79.38 140 GLY A O 1
ATOM 1068 N N . THR A 1 141 ? -19.672 4.868 -2.554 1.00 85.44 141 THR A N 1
ATOM 1069 C CA . THR A 1 141 ? -20.131 4.885 -1.159 1.00 85.44 141 THR A CA 1
ATOM 1070 C C . THR A 1 141 ? -18.963 5.186 -0.212 1.00 85.44 141 THR A C 1
ATOM 1072 O O . THR A 1 141 ? -17.872 4.621 -0.304 1.00 85.44 141 THR A O 1
ATOM 1075 N N . LEU A 1 142 ? -19.178 6.125 0.713 1.00 88.12 142 LEU A N 1
ATOM 1076 C CA . LEU A 1 142 ? -18.167 6.530 1.686 1.00 88.12 142 LEU A CA 1
ATOM 1077 C C . LEU A 1 142 ? -18.310 5.729 2.974 1.00 88.12 142 LEU A C 1
ATOM 1079 O O . LEU A 1 142 ? -19.374 5.696 3.589 1.00 88.12 142 LEU A O 1
ATOM 1083 N N . ILE A 1 143 ? -17.202 5.143 3.411 1.00 92.50 143 ILE A N 1
ATOM 1084 C CA . ILE A 1 143 ? -17.098 4.387 4.654 1.00 92.50 143 ILE A CA 1
ATOM 1085 C C . ILE A 1 143 ? -16.208 5.166 5.617 1.00 92.50 143 ILE A C 1
ATOM 1087 O O . ILE A 1 143 ? -15.010 5.315 5.383 1.00 92.50 143 ILE A O 1
ATOM 1091 N N . GLU A 1 144 ? -16.785 5.646 6.716 1.00 95.44 144 GLU A N 1
ATOM 1092 C CA . GLU A 1 144 ? -16.050 6.317 7.792 1.00 95.44 144 GLU A CA 1
ATOM 1093 C C . GLU A 1 144 ? -15.603 5.320 8.868 1.00 95.44 144 GLU A C 1
ATOM 1095 O O . GLU A 1 144 ? -16.372 4.456 9.310 1.00 95.44 144 GLU A O 1
ATOM 1100 N N . ARG A 1 145 ? -14.355 5.460 9.310 1.00 96.12 145 ARG A N 1
ATOM 1101 C CA . ARG A 1 145 ? -13.765 4.780 10.468 1.00 96.12 145 ARG A CA 1
ATOM 1102 C C . ARG A 1 145 ? -13.000 5.778 11.318 1.00 96.12 145 ARG A C 1
ATOM 1104 O O . ARG A 1 145 ? -12.626 6.844 10.842 1.00 96.12 145 ARG A O 1
ATOM 1111 N N . GLN A 1 146 ? -12.732 5.425 12.564 1.00 95.38 146 GLN A N 1
ATOM 1112 C CA . GLN A 1 146 ? -11.873 6.210 13.442 1.00 95.38 146 GLN A CA 1
ATOM 1113 C C . GLN A 1 146 ? -10.602 5.437 13.738 1.00 95.38 146 GLN A C 1
ATOM 1115 O O . GLN A 1 146 ? -10.636 4.232 13.955 1.00 95.38 146 GLN A O 1
ATOM 1120 N N . ILE A 1 147 ? -9.470 6.129 13.783 1.00 94.25 147 ILE A N 1
ATOM 1121 C CA . ILE A 1 147 ? -8.246 5.546 14.325 1.00 94.25 147 ILE A CA 1
ATOM 1122 C C . ILE A 1 147 ? -8.410 5.458 15.842 1.00 94.25 147 ILE A C 1
ATOM 1124 O O . ILE A 1 147 ? -8.677 6.470 16.478 1.00 94.25 147 ILE A O 1
ATOM 1128 N N . ILE A 1 148 ? -8.226 4.282 16.438 1.00 94.81 148 ILE A N 1
ATOM 1129 C CA . ILE A 1 148 ? -8.272 4.086 17.904 1.00 94.81 148 ILE A CA 1
ATOM 1130 C C . ILE A 1 148 ? -6.884 4.051 18.540 1.00 94.81 148 ILE A C 1
ATOM 1132 O O . ILE A 1 148 ? -6.728 4.187 19.747 1.00 94.81 148 ILE A O 1
ATOM 1136 N N . GLY A 1 149 ? -5.845 3.893 17.729 1.00 93.06 149 GLY A N 1
ATOM 1137 C CA . GLY A 1 149 ? -4.475 3.871 18.204 1.00 93.06 149 GLY A CA 1
ATOM 1138 C C . GLY A 1 149 ? -3.502 3.657 17.067 1.00 93.06 149 GLY A C 1
ATOM 1139 O O . GLY A 1 149 ? -3.879 3.333 15.938 1.00 93.06 149 GLY A O 1
ATOM 1140 N N . ARG A 1 150 ? -2.220 3.838 17.369 1.00 93.50 150 ARG A N 1
ATOM 1141 C CA . ARG A 1 150 ? -1.162 3.643 16.384 1.00 93.50 150 ARG A CA 1
ATOM 1142 C C . ARG A 1 150 ? 0.149 3.240 17.024 1.00 93.50 150 ARG A C 1
ATOM 1144 O O . ARG A 1 150 ? 0.439 3.570 18.173 1.00 93.50 150 ARG A O 1
ATOM 1151 N N . ARG A 1 151 ? 0.996 2.585 16.244 1.00 92.94 151 ARG A N 1
ATOM 1152 C CA . ARG A 1 151 ? 2.363 2.250 16.627 1.00 92.94 151 ARG A CA 1
ATOM 1153 C C . ARG A 1 151 ? 3.308 2.602 15.493 1.00 92.94 151 ARG A C 1
ATOM 1155 O O . ARG A 1 151 ? 3.247 2.044 14.401 1.00 92.94 151 ARG A O 1
ATOM 1162 N N . GLY A 1 152 ? 4.194 3.553 15.768 1.00 91.00 152 GLY A N 1
ATOM 1163 C CA . GLY A 1 152 ? 5.292 3.863 14.863 1.00 91.00 152 GLY A CA 1
ATOM 1164 C C . GLY A 1 152 ? 6.304 2.726 14.855 1.00 91.00 152 GLY A C 1
ATOM 1165 O O . GLY A 1 152 ? 6.694 2.242 15.919 1.00 91.00 152 GLY A O 1
ATOM 1166 N N . ILE A 1 153 ? 6.764 2.347 13.669 1.00 89.12 153 ILE A N 1
ATOM 1167 C CA . ILE A 1 153 ? 7.852 1.387 13.532 1.00 89.12 153 ILE A CA 1
ATOM 1168 C C . ILE A 1 153 ? 9.161 2.086 13.904 1.00 89.12 153 ILE A C 1
ATOM 1170 O O . ILE A 1 153 ? 9.408 3.246 13.554 1.00 89.12 153 ILE A O 1
ATOM 1174 N N . GLY A 1 154 ? 9.951 1.395 14.723 1.00 81.56 154 GLY A N 1
ATOM 1175 C CA . GLY A 1 154 ? 11.235 1.871 15.217 1.00 81.56 154 GLY A CA 1
ATOM 1176 C C . GLY A 1 154 ? 12.340 1.759 14.170 1.00 81.56 154 GLY A C 1
ATOM 1177 O O . GLY A 1 154 ? 12.116 1.885 12.969 1.00 81.56 154 GLY A O 1
ATOM 1178 N N . ARG A 1 155 ? 13.566 1.535 14.646 1.00 77.38 155 ARG A N 1
ATOM 1179 C CA . ARG A 1 155 ? 14.703 1.273 13.763 1.00 77.38 155 ARG A CA 1
ATOM 1180 C C . ARG A 1 155 ? 14.581 -0.143 13.209 1.00 77.38 155 ARG A C 1
ATOM 1182 O O . ARG A 1 155 ? 14.408 -1.071 13.992 1.00 77.38 155 ARG A O 1
ATOM 1189 N N . VAL A 1 156 ? 14.720 -0.286 11.899 1.00 78.94 156 VAL A N 1
ATOM 1190 C CA . VAL A 1 156 ? 14.868 -1.584 11.220 1.00 78.94 156 VAL A CA 1
ATOM 1191 C C . VAL A 1 156 ? 16.268 -1.651 10.627 1.00 78.94 156 VAL A C 1
ATOM 1193 O O . VAL A 1 156 ? 16.892 -0.606 10.429 1.00 78.94 156 VAL A O 1
ATOM 1196 N N . LEU A 1 157 ? 16.795 -2.845 10.389 1.00 72.19 157 LEU A N 1
ATOM 1197 C CA . LEU A 1 157 ? 18.025 -2.986 9.612 1.00 72.19 157 LEU A CA 1
ATOM 1198 C C . LEU A 1 157 ? 17.677 -2.812 8.127 1.00 72.19 157 LEU A C 1
ATOM 1200 O O . LEU A 1 157 ? 16.588 -3.181 7.707 1.00 72.19 157 LEU A O 1
ATOM 1204 N N . ASP A 1 158 ? 18.561 -2.208 7.338 1.00 68.25 158 ASP A N 1
ATOM 1205 C CA . ASP A 1 158 ? 18.510 -2.375 5.887 1.00 68.25 158 ASP A CA 1
ATOM 1206 C C . ASP A 1 158 ? 19.076 -3.750 5.506 1.00 68.25 158 ASP A C 1
ATOM 1208 O O . ASP A 1 158 ? 19.763 -4.389 6.304 1.00 68.25 158 ASP A O 1
ATOM 1212 N N . GLY A 1 159 ? 18.881 -4.180 4.257 1.00 61.84 159 GLY A N 1
ATOM 1213 C CA . GLY A 1 159 ? 19.463 -5.437 3.761 1.00 61.84 159 GLY A CA 1
ATOM 1214 C C . GLY A 1 159 ? 21.004 -5.465 3.726 1.00 61.84 159 GLY A C 1
ATOM 1215 O O . GLY A 1 159 ? 21.592 -6.346 3.107 1.00 61.84 159 GLY A O 1
ATOM 1216 N N . ALA A 1 160 ? 21.699 -4.440 4.244 1.00 66.38 160 ALA A N 1
ATOM 1217 C CA . ALA A 1 160 ? 23.146 -4.440 4.486 1.00 66.38 160 ALA A CA 1
ATOM 1218 C C . ALA A 1 160 ? 23.478 -4.535 5.993 1.00 66.38 160 ALA A C 1
ATOM 1220 O O . ALA A 1 160 ? 24.632 -4.353 6.379 1.00 66.38 160 ALA A O 1
ATOM 1221 N N . GLY A 1 161 ? 22.483 -4.798 6.847 1.00 67.81 161 GLY A N 1
ATOM 1222 C CA . GLY A 1 161 ? 22.637 -4.924 8.294 1.00 67.81 161 GLY A CA 1
ATOM 1223 C C . GLY A 1 161 ? 22.823 -3.593 9.027 1.00 67.81 161 GLY A C 1
ATOM 1224 O O . GLY A 1 161 ? 23.225 -3.589 10.192 1.00 67.81 161 GLY A O 1
ATOM 1225 N N . LYS A 1 162 ? 22.559 -2.445 8.389 1.00 72.75 162 LYS A N 1
ATOM 1226 C CA . LYS A 1 162 ? 22.685 -1.125 9.019 1.00 72.75 162 LYS A CA 1
ATOM 1227 C C . LYS A 1 162 ? 21.328 -0.630 9.501 1.00 72.75 162 LYS A C 1
ATOM 1229 O O . LYS A 1 162 ? 20.360 -0.619 8.754 1.00 72.75 162 LYS A O 1
ATOM 1234 N N . TYR A 1 163 ? 21.264 -0.120 10.731 1.00 73.88 163 TYR A N 1
ATOM 1235 C CA . TYR A 1 163 ? 20.040 0.503 11.239 1.00 73.88 163 TYR A CA 1
ATOM 1236 C C . TYR A 1 163 ? 19.603 1.698 10.382 1.00 73.88 163 TYR A C 1
ATOM 1238 O O . TYR A 1 163 ? 20.281 2.730 10.321 1.00 73.88 163 TYR A O 1
ATOM 1246 N N . VAL A 1 164 ? 18.406 1.596 9.818 1.00 68.25 164 VAL A N 1
ATOM 1247 C CA . VAL A 1 164 ? 17.648 2.706 9.256 1.00 68.25 164 VAL A CA 1
ATOM 1248 C C . VAL A 1 164 ? 16.906 3.378 10.397 1.00 68.25 164 VAL A C 1
ATOM 1250 O O . VAL A 1 164 ? 15.976 2.843 10.997 1.00 68.25 164 VAL A O 1
ATOM 1253 N N . THR A 1 165 ? 17.380 4.565 10.760 1.00 55.25 165 THR A N 1
ATOM 1254 C CA . THR A 1 165 ? 16.995 5.232 12.006 1.00 55.25 165 THR A CA 1
ATOM 1255 C C . THR A 1 165 ? 15.612 5.884 11.970 1.00 55.25 165 THR A C 1
ATOM 1257 O O . THR A 1 165 ? 15.128 6.295 13.026 1.00 55.25 165 THR A O 1
ATOM 1260 N N . LYS A 1 166 ? 14.963 5.965 10.800 1.00 63.81 166 LYS A N 1
ATOM 1261 C CA . LYS A 1 166 ? 13.626 6.548 10.611 1.00 63.81 166 LYS A CA 1
ATOM 1262 C C . LYS A 1 166 ? 12.926 5.895 9.412 1.00 63.81 166 LYS A C 1
ATOM 1264 O O . LYS A 1 166 ? 13.079 6.370 8.296 1.00 63.81 166 LYS A O 1
ATOM 1269 N N . THR A 1 167 ? 12.172 4.820 9.632 1.00 78.19 167 THR A N 1
ATOM 1270 C CA . THR A 1 167 ? 11.373 4.180 8.565 1.00 78.19 167 THR A CA 1
ATOM 1271 C C . THR A 1 167 ? 10.176 5.023 8.138 1.00 78.19 167 THR A C 1
ATOM 1273 O O . THR A 1 167 ? 9.643 4.810 7.062 1.00 78.19 167 THR A O 1
ATOM 1276 N N . ASP A 1 168 ? 9.757 5.984 8.968 1.00 85.12 168 ASP A N 1
ATOM 1277 C CA . ASP A 1 168 ? 8.560 6.805 8.744 1.00 85.12 168 ASP A CA 1
ATOM 1278 C C . ASP A 1 168 ? 7.316 5.968 8.389 1.00 85.12 168 ASP A C 1
ATOM 1280 O O . ASP A 1 168 ? 6.450 6.380 7.622 1.00 85.12 168 ASP A O 1
ATOM 1284 N N . VAL A 1 169 ? 7.218 4.778 8.986 1.00 89.94 169 VAL A N 1
ATOM 1285 C CA . VAL A 1 169 ? 6.054 3.892 8.897 1.00 89.94 169 VAL A CA 1
ATOM 1286 C C . VAL A 1 169 ? 5.356 3.845 10.242 1.00 89.94 169 VAL A C 1
ATOM 1288 O O . VAL A 1 169 ? 5.974 3.881 11.311 1.00 89.94 169 VAL A O 1
ATOM 1291 N N . THR A 1 170 ? 4.038 3.785 10.199 1.00 92.38 170 THR A N 1
ATOM 1292 C CA . THR A 1 170 ? 3.170 3.588 11.347 1.00 92.38 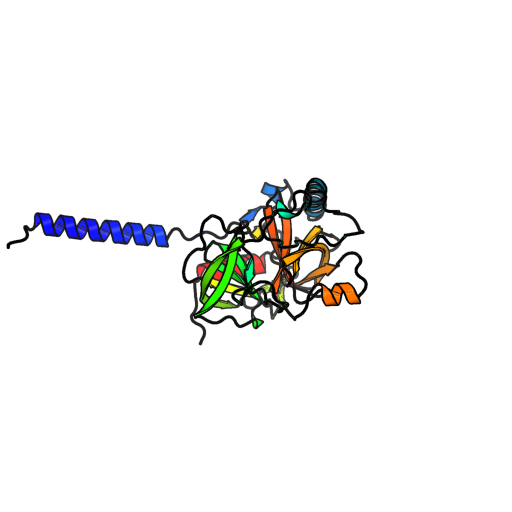170 THR A CA 1
ATOM 1293 C C . THR A 1 170 ? 2.051 2.636 10.982 1.00 92.38 170 THR A C 1
ATOM 1295 O O . THR A 1 170 ? 1.417 2.789 9.939 1.00 92.38 170 THR A O 1
ATOM 1298 N N . VAL A 1 171 ? 1.810 1.686 11.878 1.00 94.50 171 VAL A N 1
ATOM 1299 C CA . VAL A 1 171 ? 0.640 0.815 11.852 1.00 94.50 171 VAL A CA 1
ATOM 1300 C C . VAL A 1 171 ? -0.447 1.497 12.677 1.00 94.50 171 VAL A C 1
ATOM 1302 O O . VAL A 1 171 ? -0.244 1.762 13.865 1.00 94.50 171 VAL A O 1
ATOM 1305 N N . SER A 1 172 ? -1.560 1.836 12.040 1.00 94.94 172 SER A N 1
ATOM 1306 C CA . SER A 1 172 ? -2.724 2.466 12.670 1.00 94.94 172 SER A CA 1
ATOM 1307 C C . SER A 1 172 ? -3.878 1.470 12.712 1.00 94.94 172 SER A C 1
ATOM 1309 O O . SER A 1 172 ? -4.027 0.669 11.793 1.00 94.94 172 SER A O 1
ATOM 1311 N N . PHE A 1 173 ? -4.685 1.531 13.766 1.00 94.94 173 PHE A N 1
ATOM 1312 C CA . PHE A 1 173 ? -5.776 0.590 14.023 1.00 94.94 173 PHE A CA 1
ATOM 1313 C C . PHE A 1 173 ? -7.109 1.325 13.976 1.00 94.94 173 PHE A C 1
ATOM 1315 O O . PHE A 1 173 ? -7.210 2.430 14.517 1.00 94.94 173 PHE A O 1
ATOM 1322 N N . LEU A 1 174 ? -8.107 0.723 13.338 1.00 95.75 174 LEU A N 1
ATOM 1323 C CA . LEU A 1 174 ? -9.450 1.276 13.201 1.00 95.75 174 LEU A CA 1
ATOM 1324 C C . LEU A 1 174 ? -10.352 0.845 14.364 1.00 95.75 174 LEU A C 1
ATOM 1326 O O . LEU A 1 174 ? -10.125 -0.178 15.000 1.00 95.75 174 LEU A O 1
ATOM 1330 N N . ASP A 1 175 ? -11.393 1.629 14.623 1.00 96.06 175 ASP A N 1
ATOM 1331 C CA . ASP A 1 175 ? -12.437 1.364 15.618 1.00 96.06 175 ASP A CA 1
ATOM 1332 C C . ASP A 1 175 ? -13.230 0.088 15.333 1.00 96.06 175 ASP A C 1
ATOM 1334 O O . ASP A 1 175 ? -13.724 -0.561 16.254 1.00 96.06 175 ASP A O 1
ATOM 1338 N N . ARG A 1 176 ? -13.354 -0.265 14.052 1.00 95.56 176 ARG A N 1
ATOM 1339 C CA . ARG A 1 176 ? -14.005 -1.485 13.576 1.00 95.56 176 ARG A CA 1
ATOM 1340 C C . ARG A 1 176 ? -13.536 -1.842 12.160 1.00 95.56 176 ARG A C 1
ATOM 1342 O O . ARG A 1 176 ? -13.179 -0.937 11.399 1.00 95.56 176 ARG A O 1
ATOM 1349 N N . PRO A 1 177 ? -13.631 -3.122 11.759 1.00 96.50 177 PRO A N 1
ATOM 1350 C CA . PRO A 1 177 ? -13.386 -3.553 10.386 1.00 96.50 177 PRO A CA 1
ATOM 1351 C C . PRO A 1 177 ? -14.149 -2.720 9.350 1.00 96.50 177 PRO A C 1
ATOM 1353 O O . PRO A 1 177 ? -15.314 -2.362 9.561 1.00 96.50 177 PRO A O 1
ATOM 1356 N N . VAL A 1 178 ? -13.529 -2.406 8.214 1.00 95.50 178 VAL A N 1
ATOM 1357 C CA . VAL A 1 178 ? -14.254 -1.963 7.011 1.00 95.50 178 VAL A CA 1
ATOM 1358 C C . VAL A 1 178 ? -15.098 -3.119 6.440 1.00 95.50 178 VAL A C 1
ATOM 1360 O O . VAL A 1 178 ? -14.781 -4.278 6.716 1.00 95.50 178 VAL A O 1
ATOM 1363 N N . PRO A 1 179 ? -16.171 -2.845 5.673 1.00 95.19 179 PRO A N 1
ATOM 1364 C CA . PRO A 1 179 ? -16.976 -3.894 5.048 1.00 95.19 179 PRO A CA 1
ATOM 1365 C C . PRO A 1 179 ? -16.202 -4.645 3.951 1.00 95.19 179 PRO A C 1
ATOM 1367 O O . PRO A 1 179 ? -15.105 -4.236 3.559 1.00 95.19 179 PRO A O 1
ATOM 1370 N N . ASP A 1 180 ? -16.764 -5.761 3.476 1.00 93.88 180 ASP A N 1
ATOM 1371 C CA . ASP A 1 180 ? -16.074 -6.688 2.569 1.00 93.88 180 ASP A CA 1
ATOM 1372 C C . ASP A 1 180 ? -15.795 -6.136 1.163 1.00 93.88 180 ASP A C 1
ATOM 1374 O O . ASP A 1 180 ? -14.875 -6.610 0.493 1.00 93.88 180 ASP A O 1
ATOM 1378 N N . ASP A 1 181 ? -16.543 -5.113 0.757 1.00 91.38 181 ASP A N 1
ATOM 1379 C CA . ASP A 1 181 ? -16.465 -4.411 -0.529 1.00 91.38 181 ASP A CA 1
ATOM 1380 C C . ASP A 1 181 ? -15.344 -3.360 -0.612 1.00 91.38 181 ASP A C 1
ATOM 1382 O O . ASP A 1 181 ? -15.123 -2.777 -1.671 1.00 91.38 181 ASP A O 1
ATOM 1386 N N . VAL A 1 182 ? -14.623 -3.122 0.487 1.00 94.50 182 VAL A N 1
ATOM 1387 C CA . VAL A 1 182 ? -13.407 -2.301 0.505 1.00 94.50 182 VAL A CA 1
ATOM 1388 C C . VAL A 1 182 ? -12.188 -3.196 0.272 1.00 94.50 182 VAL A C 1
ATOM 1390 O O . VAL A 1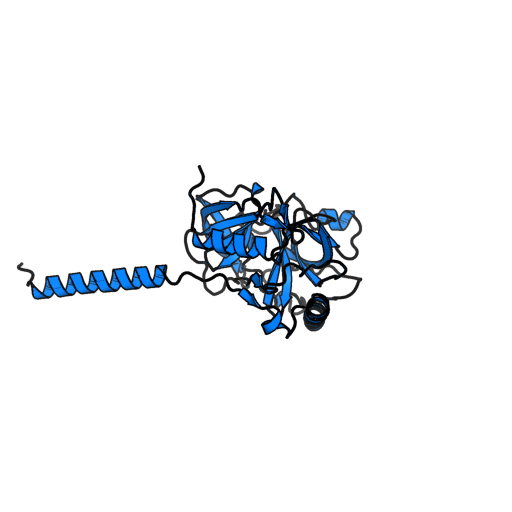 182 ? -12.009 -4.184 0.967 1.00 94.50 182 VAL A O 1
ATOM 1393 N N . ALA A 1 183 ? -11.297 -2.885 -0.660 1.00 95.50 183 ALA A N 1
ATOM 1394 C CA . ALA A 1 183 ? -10.109 -3.700 -0.904 1.00 95.50 183 ALA A CA 1
ATOM 1395 C C . ALA A 1 183 ? -9.179 -3.761 0.324 1.00 95.50 183 ALA A C 1
ATOM 1397 O O . ALA A 1 183 ? -8.917 -2.753 0.977 1.00 95.50 183 ALA A O 1
ATOM 1398 N N . VAL A 1 184 ? -8.622 -4.943 0.600 1.00 96.75 184 VAL A N 1
ATOM 1399 C CA . VAL A 1 184 ? -7.506 -5.142 1.537 1.00 96.75 184 VAL A CA 1
ATOM 1400 C C . VAL A 1 184 ? -6.315 -5.631 0.730 1.00 96.75 184 VAL A C 1
ATOM 1402 O O . VAL A 1 184 ? -6.422 -6.622 0.008 1.00 96.75 184 VAL A O 1
ATOM 1405 N N . TYR A 1 185 ? -5.182 -4.946 0.848 1.00 97.44 185 TYR A N 1
ATOM 1406 C CA . TYR A 1 185 ? -4.015 -5.227 0.022 1.00 97.44 185 TYR A CA 1
ATOM 1407 C C . TYR A 1 185 ? -3.041 -6.164 0.738 1.00 97.44 185 TYR A C 1
ATOM 1409 O O . TYR A 1 185 ? -2.677 -5.894 1.888 1.00 97.44 185 TYR A O 1
ATOM 1417 N N . PRO A 1 186 ? -2.582 -7.245 0.086 1.00 97.38 186 PRO A N 1
ATOM 1418 C CA . PRO A 1 186 ? -1.574 -8.113 0.667 1.00 97.38 186 PRO A CA 1
ATOM 1419 C C . PRO A 1 186 ? -0.225 -7.403 0.708 1.00 97.38 186 PRO A C 1
ATOM 1421 O O . PRO A 1 186 ? 0.098 -6.625 -0.186 1.00 97.38 186 PRO A O 1
ATOM 1424 N N . LEU A 1 187 ? 0.604 -7.724 1.696 1.00 96.25 187 LEU A N 1
ATOM 1425 C CA . LEU A 1 187 ? 2.013 -7.340 1.672 1.00 96.25 187 LEU A CA 1
ATOM 1426 C C . LEU A 1 187 ? 2.824 -8.384 0.907 1.00 96.25 187 LEU A C 1
ATOM 1428 O O . LEU A 1 187 ? 2.574 -9.583 1.031 1.00 96.25 187 LEU A O 1
ATOM 1432 N N . LEU A 1 188 ? 3.793 -7.927 0.115 1.00 94.75 188 LEU A N 1
ATOM 1433 C CA . LEU A 1 188 ? 4.668 -8.826 -0.627 1.00 94.75 188 LEU A CA 1
ATOM 1434 C C . LEU A 1 188 ? 5.694 -9.461 0.315 1.00 94.75 188 LEU A C 1
ATOM 1436 O O . LEU A 1 188 ? 6.514 -8.750 0.894 1.00 94.75 188 LEU A O 1
ATOM 1440 N N . ASP A 1 189 ? 5.683 -10.787 0.413 1.00 93.00 189 ASP A N 1
ATOM 1441 C CA . ASP A 1 189 ? 6.755 -11.552 1.040 1.00 93.00 189 ASP A CA 1
ATOM 1442 C C . ASP A 1 189 ? 7.700 -12.076 -0.045 1.00 93.00 189 ASP A C 1
ATOM 1444 O O . ASP A 1 189 ? 7.358 -12.961 -0.833 1.00 93.00 189 ASP A O 1
ATOM 1448 N N . VAL A 1 190 ? 8.902 -11.511 -0.085 1.00 87.75 190 VAL A N 1
ATOM 1449 C CA . VAL A 1 190 ? 9.966 -11.887 -1.027 1.00 87.75 190 VAL A CA 1
ATOM 1450 C C . VAL A 1 190 ? 10.812 -13.065 -0.522 1.00 87.75 190 VAL A C 1
ATOM 1452 O O . VAL A 1 190 ? 11.802 -13.433 -1.148 1.00 87.75 190 VAL A O 1
ATOM 1455 N N . GLY A 1 191 ? 10.409 -13.678 0.596 1.00 84.19 191 GLY A N 1
ATOM 1456 C CA . GLY A 1 191 ? 11.097 -14.790 1.238 1.00 84.19 191 GLY A CA 1
ATOM 1457 C C . GLY A 1 191 ? 12.165 -14.336 2.233 1.00 84.19 191 GLY A C 1
ATOM 1458 O O . GLY A 1 191 ? 12.277 -13.163 2.590 1.00 84.19 191 GLY A O 1
ATOM 1459 N N . SER A 1 192 ? 12.968 -15.290 2.708 1.00 74.94 192 SER A N 1
ATOM 1460 C CA . SER A 1 192 ? 14.058 -15.039 3.662 1.00 74.94 192 SER A CA 1
ATOM 1461 C C . SER A 1 192 ? 15.308 -14.426 3.026 1.00 74.94 192 SER A C 1
ATOM 1463 O O . SER A 1 192 ? 16.316 -14.251 3.713 1.00 74.94 192 SER A O 1
ATOM 1465 N N . ASP A 1 193 ? 15.284 -14.153 1.721 1.00 69.25 193 ASP A N 1
ATOM 1466 C CA . ASP A 1 193 ? 16.426 -13.579 1.027 1.00 69.25 193 ASP A CA 1
ATOM 1467 C C . ASP A 1 193 ? 16.559 -12.089 1.365 1.00 69.25 193 ASP A C 1
ATOM 1469 O O . ASP A 1 193 ? 15.951 -11.213 0.749 1.00 69.25 193 ASP A O 1
ATOM 1473 N N . SER A 1 194 ? 17.391 -11.792 2.363 1.00 57.72 194 SER A N 1
ATOM 1474 C CA . SER A 1 194 ? 17.751 -10.423 2.746 1.00 57.72 194 SER A CA 1
ATOM 1475 C C . SER A 1 194 ? 18.502 -9.665 1.640 1.00 57.72 194 SER A C 1
ATOM 1477 O O . SER A 1 194 ? 18.691 -8.447 1.746 1.00 57.72 194 SER A O 1
ATOM 1479 N N . ALA A 1 195 ? 18.917 -10.355 0.569 1.00 56.34 195 ALA A N 1
ATOM 1480 C CA . ALA A 1 195 ? 19.502 -9.756 -0.619 1.00 56.34 195 ALA A CA 1
ATOM 1481 C C . ALA A 1 195 ? 18.467 -9.345 -1.675 1.00 56.34 195 ALA A C 1
ATOM 1483 O O . ALA A 1 195 ? 18.874 -8.682 -2.635 1.00 56.34 195 ALA A O 1
ATOM 1484 N N . PHE A 1 196 ? 17.169 -9.650 -1.503 1.00 69.25 196 PHE A N 1
ATOM 1485 C CA . PHE A 1 196 ? 16.140 -9.132 -2.402 1.00 69.25 196 PHE A CA 1
ATOM 1486 C C . PHE A 1 196 ? 16.195 -7.605 -2.395 1.00 69.25 196 PHE A C 1
ATOM 1488 O O . PHE A 1 196 ? 15.929 -6.934 -1.394 1.00 69.25 196 PHE A O 1
ATOM 1495 N N . ARG A 1 197 ? 16.593 -7.054 -3.536 1.00 71.50 197 ARG A N 1
ATOM 1496 C CA . ARG A 1 197 ? 16.747 -5.624 -3.748 1.00 71.50 197 ARG A CA 1
ATOM 1497 C C . ARG A 1 197 ? 16.280 -5.302 -5.145 1.00 71.50 197 ARG A C 1
ATOM 1499 O O . ARG A 1 197 ? 16.738 -5.901 -6.111 1.00 71.50 197 ARG A O 1
ATOM 1506 N N . PHE A 1 198 ? 15.528 -4.225 -5.286 1.00 72.88 198 PHE A N 1
ATOM 1507 C CA . PHE A 1 198 ? 15.230 -3.629 -6.584 1.00 72.88 198 PHE A CA 1
ATOM 1508 C C . PHE A 1 198 ? 16.452 -2.942 -7.226 1.00 72.88 198 PHE A C 1
ATOM 1510 O O . PHE A 1 198 ? 16.306 -2.105 -8.116 1.00 72.88 198 PHE A O 1
ATOM 1517 N N . ARG A 1 199 ? 17.686 -3.220 -6.778 1.00 68.00 199 ARG A N 1
ATOM 1518 C CA . ARG A 1 199 ? 18.896 -2.585 -7.317 1.00 68.00 199 ARG A CA 1
ATOM 1519 C C . ARG A 1 199 ? 19.091 -2.987 -8.777 1.00 68.00 199 ARG A C 1
ATOM 1521 O O . ARG A 1 199 ? 19.486 -4.104 -9.062 1.00 68.00 199 ARG A O 1
ATOM 1528 N N . GLY A 1 200 ? 18.877 -2.032 -9.680 1.00 71.00 200 GLY A N 1
ATOM 1529 C CA . GLY A 1 200 ? 19.017 -2.234 -11.126 1.00 71.00 200 GLY A CA 1
ATOM 1530 C C . GLY A 1 200 ? 17.715 -2.618 -11.829 1.00 71.00 200 GLY A C 1
ATOM 1531 O O . GLY A 1 200 ? 17.628 -2.435 -13.040 1.00 71.00 200 GLY A O 1
ATOM 1532 N N . HIS A 1 201 ? 16.697 -3.025 -11.070 1.00 81.75 201 HIS A N 1
ATOM 1533 C CA . HIS A 1 201 ? 15.385 -3.414 -11.579 1.00 81.75 201 HIS A CA 1
ATOM 1534 C C . HIS A 1 201 ? 14.406 -2.241 -11.525 1.00 81.75 201 HIS A C 1
ATOM 1536 O O . HIS A 1 201 ? 14.506 -1.348 -10.676 1.00 81.75 201 HIS A O 1
ATOM 1542 N N . ARG A 1 202 ? 13.468 -2.222 -12.468 1.00 84.62 202 ARG A N 1
ATOM 1543 C CA . ARG A 1 202 ? 12.508 -1.140 -12.691 1.00 84.62 202 ARG A CA 1
ATOM 1544 C C . ARG A 1 202 ? 11.084 -1.665 -12.655 1.00 84.62 202 ARG A C 1
ATOM 1546 O O . ARG A 1 202 ? 10.348 -1.538 -13.631 1.00 84.62 202 ARG A O 1
ATOM 1553 N N . ILE A 1 203 ? 10.695 -2.202 -11.504 1.00 88.25 203 ILE A N 1
ATOM 1554 C CA . ILE A 1 203 ? 9.364 -2.766 -11.287 1.00 88.25 203 ILE A CA 1
ATOM 1555 C C . ILE A 1 203 ? 8.302 -1.725 -11.653 1.00 88.25 203 ILE A C 1
ATOM 1557 O O . ILE A 1 203 ? 8.301 -0.632 -11.066 1.00 88.25 203 ILE A O 1
ATOM 1561 N N . PRO A 1 204 ? 7.407 -2.033 -12.606 1.00 88.88 204 PRO A N 1
ATOM 1562 C CA . PRO A 1 204 ? 6.276 -1.182 -12.914 1.00 88.88 204 PRO A CA 1
ATOM 1563 C C . PRO A 1 204 ? 5.395 -0.994 -11.685 1.00 88.88 204 PRO A C 1
ATOM 1565 O O . PRO A 1 204 ? 5.094 -1.936 -10.946 1.00 88.88 204 PRO A O 1
ATOM 1568 N N . ALA A 1 205 ? 4.991 0.248 -11.469 1.00 87.19 205 ALA A N 1
ATOM 1569 C CA . ALA A 1 205 ? 4.224 0.647 -10.312 1.00 87.19 205 ALA A CA 1
ATOM 1570 C C . ALA A 1 205 ? 3.066 1.564 -10.708 1.00 87.19 205 ALA A C 1
ATOM 1572 O O . ALA A 1 205 ? 3.065 2.191 -11.765 1.00 87.19 205 ALA A O 1
ATOM 1573 N N . LEU A 1 206 ? 2.085 1.663 -9.827 1.00 86.38 206 LEU A N 1
ATOM 1574 C CA . LEU A 1 206 ? 0.930 2.532 -9.922 1.00 86.38 206 LEU A CA 1
ATOM 1575 C C . LEU A 1 206 ? 0.899 3.386 -8.665 1.00 86.38 206 LEU A C 1
ATOM 1577 O O . LEU A 1 206 ? 0.820 2.877 -7.548 1.00 86.38 206 LEU A O 1
ATOM 1581 N N . LEU A 1 207 ? 0.968 4.694 -8.849 1.00 82.56 207 LEU A N 1
ATOM 1582 C CA . LEU A 1 207 ? 0.766 5.660 -7.787 1.00 82.56 207 LEU A CA 1
ATOM 1583 C C . LEU A 1 207 ? -0.652 6.198 -7.879 1.00 82.56 207 LEU A C 1
ATOM 1585 O O . LEU A 1 207 ? -1.129 6.490 -8.966 1.00 82.56 207 LEU A O 1
ATOM 1589 N N . LEU A 1 208 ? -1.310 6.398 -6.747 1.00 80.75 208 LEU A N 1
ATOM 1590 C CA . LEU A 1 208 ? -2.592 7.092 -6.710 1.00 80.75 208 LEU A CA 1
ATOM 1591 C C . LEU A 1 208 ? -2.370 8.499 -6.113 1.00 80.75 208 LEU A C 1
ATOM 1593 O O . LEU A 1 208 ? -1.761 8.618 -5.048 1.00 80.75 208 LEU A O 1
ATOM 1597 N N . ASN A 1 209 ? -2.814 9.569 -6.784 1.00 74.94 209 ASN A N 1
ATOM 1598 C CA . ASN A 1 209 ? -2.494 10.965 -6.415 1.00 74.94 209 ASN A CA 1
ATOM 1599 C C . ASN A 1 209 ? -3.597 11.702 -5.626 1.00 74.94 209 ASN A C 1
ATOM 1601 O O . ASN A 1 209 ? -4.678 11.166 -5.416 1.00 74.94 209 ASN A O 1
ATOM 1605 N N . GLN A 1 210 ? -3.408 12.947 -5.177 1.00 71.88 210 GLN A N 1
ATOM 1606 C CA . GLN A 1 210 ? -4.412 13.659 -4.355 1.00 71.88 210 GLN A CA 1
ATOM 1607 C C . GLN A 1 210 ? -5.778 13.838 -5.045 1.00 71.88 210 GLN A C 1
ATOM 1609 O O . GLN A 1 210 ? -6.785 13.997 -4.362 1.00 71.88 210 GLN A O 1
ATOM 1614 N N . HIS A 1 211 ? -5.821 13.753 -6.377 1.00 71.94 211 HIS A N 1
ATOM 1615 C CA . HIS A 1 211 ? -7.035 13.813 -7.193 1.00 71.94 211 HIS A CA 1
ATOM 1616 C C . HIS A 1 211 ? -7.639 12.433 -7.496 1.00 71.94 211 HIS A C 1
ATOM 1618 O O . HIS A 1 211 ? -8.596 12.344 -8.254 1.00 71.94 211 HIS A O 1
ATOM 1624 N N . ARG A 1 212 ? -7.105 11.365 -6.885 1.00 73.25 212 ARG A N 1
ATOM 1625 C CA . ARG A 1 212 ? -7.477 9.956 -7.118 1.00 73.25 212 ARG A CA 1
ATOM 1626 C C . ARG A 1 212 ? -7.178 9.462 -8.534 1.00 73.25 212 ARG A C 1
ATOM 1628 O O . ARG A 1 212 ? -7.657 8.405 -8.923 1.00 73.25 212 ARG A O 1
ATOM 1635 N N . GLU A 1 213 ? -6.331 10.173 -9.266 1.00 75.25 213 GLU A N 1
ATOM 1636 C CA . GLU A 1 213 ? -5.807 9.731 -10.552 1.00 75.25 213 GLU A CA 1
ATOM 1637 C C . GLU A 1 213 ? -4.723 8.676 -10.311 1.00 75.25 213 GLU A C 1
ATOM 1639 O O . GLU A 1 213 ? -3.920 8.801 -9.377 1.00 75.25 213 GLU A O 1
ATOM 1644 N N . VAL A 1 214 ? -4.703 7.634 -11.146 1.00 78.75 214 VAL A N 1
ATOM 1645 C CA . VAL A 1 214 ? -3.630 6.638 -11.116 1.00 78.75 214 VAL A CA 1
ATOM 1646 C C . VAL A 1 214 ? -2.561 7.060 -12.110 1.00 78.75 214 VAL A C 1
ATOM 1648 O O . VAL A 1 214 ? -2.817 7.316 -13.285 1.00 78.75 214 VAL A O 1
ATOM 1651 N N . ILE A 1 215 ? -1.339 7.112 -11.620 1.00 77.50 215 ILE A N 1
ATOM 1652 C CA . ILE A 1 215 ? -0.156 7.526 -12.343 1.00 77.50 215 ILE A CA 1
ATOM 1653 C C . ILE A 1 215 ? 0.752 6.311 -12.450 1.00 77.50 215 ILE A C 1
ATOM 1655 O O . ILE A 1 215 ? 1.270 5.855 -11.425 1.00 77.50 215 ILE A O 1
ATOM 1659 N N . PRO A 1 216 ? 0.976 5.777 -13.658 1.00 78.50 216 PRO A N 1
ATOM 1660 C CA . PRO A 1 216 ? 1.966 4.734 -13.812 1.00 78.50 216 PRO A CA 1
ATOM 1661 C C . PRO A 1 216 ? 3.368 5.296 -13.530 1.00 78.50 216 PRO A C 1
ATOM 1663 O O . PRO A 1 216 ? 3.722 6.429 -13.865 1.00 78.50 216 PRO A O 1
ATOM 1666 N N . ALA A 1 217 ? 4.161 4.499 -12.840 1.00 79.31 217 ALA A N 1
ATOM 1667 C CA . ALA A 1 217 ? 5.490 4.820 -12.361 1.00 79.31 217 ALA A CA 1
ATOM 1668 C C . ALA A 1 217 ? 6.363 3.568 -12.464 1.00 79.31 217 ALA A C 1
ATOM 1670 O O . ALA A 1 217 ? 5.929 2.508 -12.915 1.00 79.31 217 ALA A O 1
ATOM 1671 N N . ARG A 1 218 ? 7.617 3.684 -12.045 1.00 81.12 218 ARG A N 1
ATOM 1672 C CA . ARG A 1 218 ? 8.496 2.527 -11.889 1.00 81.12 218 ARG A CA 1
ATOM 1673 C C . ARG A 1 218 ? 9.479 2.747 -10.766 1.00 81.12 218 ARG A C 1
ATOM 1675 O O . ARG A 1 218 ? 9.873 3.888 -10.500 1.00 81.12 218 ARG A O 1
ATOM 1682 N N . THR A 1 219 ? 9.938 1.659 -10.172 1.00 81.69 219 THR A N 1
ATOM 1683 C CA . THR A 1 219 ? 11.102 1.721 -9.294 1.00 81.69 219 THR A CA 1
ATOM 1684 C C . THR A 1 219 ? 12.349 2.081 -10.112 1.00 81.69 219 THR A C 1
ATOM 1686 O O . THR A 1 219 ? 12.437 1.837 -11.318 1.00 81.69 219 THR A O 1
ATOM 1689 N N . VAL A 1 220 ? 13.303 2.770 -9.491 1.00 76.81 220 VAL A N 1
ATOM 1690 C CA . VAL A 1 220 ? 14.615 3.084 -10.099 1.00 76.81 220 VAL A CA 1
ATOM 1691 C C . VAL A 1 220 ? 15.781 2.726 -9.193 1.00 76.81 220 VAL A C 1
ATOM 1693 O O . VAL A 1 220 ? 16.921 3.124 -9.436 1.00 76.81 220 VAL A O 1
ATOM 1696 N N . GLY A 1 221 ? 15.487 1.969 -8.146 1.00 73.56 221 GLY A N 1
ATOM 1697 C CA . GLY A 1 221 ? 16.447 1.459 -7.195 1.00 73.56 221 GLY A CA 1
ATOM 1698 C C . GLY A 1 221 ? 16.026 1.730 -5.764 1.00 73.56 221 GLY A C 1
ATOM 1699 O O . GLY A 1 221 ? 14.911 2.156 -5.467 1.00 73.56 221 GLY A O 1
ATOM 1700 N N . GLU A 1 222 ? 16.977 1.493 -4.876 1.00 73.81 222 GLU A N 1
ATOM 1701 C CA . GLU A 1 222 ? 16.800 1.601 -3.438 1.00 73.81 222 GLU A CA 1
ATOM 1702 C C . GLU A 1 222 ? 17.959 2.386 -2.841 1.00 73.81 222 GLU A C 1
ATOM 1704 O O . GLU A 1 222 ? 19.113 2.255 -3.271 1.00 73.81 222 GLU A O 1
ATOM 1709 N N . ARG A 1 223 ? 17.666 3.169 -1.808 1.00 69.94 223 ARG A N 1
ATOM 1710 C CA . ARG A 1 223 ? 18.673 3.821 -0.977 1.00 69.94 223 ARG A CA 1
ATOM 1711 C C . ARG A 1 223 ? 18.398 3.475 0.482 1.00 69.94 223 ARG A C 1
ATOM 1713 O O . ARG A 1 223 ? 17.408 3.915 1.055 1.00 69.94 223 ARG A O 1
ATOM 1720 N N . SER A 1 224 ? 19.294 2.704 1.096 1.00 69.69 224 SER A N 1
ATOM 1721 C CA . SER A 1 224 ? 19.077 2.126 2.435 1.00 69.69 224 SER A CA 1
ATOM 1722 C C . SER A 1 224 ? 17.797 1.265 2.443 1.00 69.69 224 SER A C 1
ATOM 1724 O O . SER A 1 224 ? 17.693 0.391 1.589 1.00 69.69 224 SER A O 1
ATOM 1726 N N . ALA A 1 225 ? 16.826 1.507 3.335 1.00 65.31 225 ALA A N 1
ATOM 1727 C CA . ALA A 1 225 ? 15.495 0.873 3.290 1.00 65.31 225 ALA A CA 1
ATOM 1728 C C . ALA A 1 225 ? 14.447 1.694 2.510 1.00 65.31 225 ALA A C 1
ATOM 1730 O O . ALA A 1 225 ? 13.250 1.436 2.624 1.00 65.31 225 ALA A O 1
ATOM 1731 N N . GLY A 1 226 ? 14.879 2.718 1.770 1.00 73.50 226 GLY A N 1
ATOM 1732 C CA . GLY A 1 226 ? 14.011 3.545 0.945 1.00 73.50 226 GLY A CA 1
ATOM 1733 C C . GLY A 1 226 ? 13.890 3.007 -0.481 1.00 73.50 226 GLY A C 1
ATOM 1734 O O . GLY A 1 226 ? 14.908 2.731 -1.118 1.00 73.50 226 GLY A O 1
ATOM 1735 N N . LEU A 1 227 ? 12.669 2.898 -0.994 1.00 78.94 227 LEU A N 1
ATOM 1736 C CA . LEU A 1 227 ? 12.362 2.659 -2.397 1.00 78.94 227 LEU A CA 1
ATOM 1737 C C . LEU A 1 227 ? 12.388 3.984 -3.161 1.00 78.94 227 LEU A C 1
ATOM 1739 O O . LEU A 1 227 ? 11.841 4.981 -2.695 1.00 78.94 227 LEU A O 1
ATOM 1743 N N . ARG A 1 228 ? 13.019 4.004 -4.338 1.00 76.38 228 ARG A N 1
ATOM 1744 C CA . ARG A 1 228 ? 13.038 5.170 -5.228 1.00 76.38 228 ARG A CA 1
ATOM 1745 C C . ARG A 1 228 ? 12.152 4.924 -6.420 1.00 76.38 228 ARG A C 1
ATOM 1747 O O . ARG A 1 228 ? 12.250 3.878 -7.063 1.00 76.38 228 ARG A O 1
ATOM 1754 N N . LEU A 1 229 ? 11.375 5.936 -6.773 1.00 73.44 229 LEU A N 1
ATOM 1755 C CA . LEU A 1 229 ? 10.581 5.934 -7.988 1.00 73.44 229 LEU A CA 1
ATOM 1756 C C . LEU A 1 229 ? 11.142 6.905 -9.015 1.00 73.44 229 LEU A C 1
ATOM 1758 O O . LEU A 1 229 ? 11.673 7.963 -8.678 1.00 73.44 229 LEU A O 1
ATOM 1762 N N . ALA A 1 230 ? 10.974 6.549 -10.282 1.00 68.06 230 ALA A N 1
ATOM 1763 C CA . ALA A 1 230 ? 10.936 7.532 -11.345 1.00 68.06 230 ALA A CA 1
ATOM 1764 C C . ALA A 1 230 ? 9.572 7.508 -12.009 1.00 68.06 230 ALA A C 1
ATOM 1766 O O . ALA A 1 230 ? 8.999 6.456 -12.302 1.00 68.06 230 ALA A O 1
ATOM 1767 N N . PHE A 1 231 ? 9.109 8.708 -12.306 1.00 66.44 231 PHE A N 1
ATOM 1768 C CA . PHE A 1 231 ? 7.910 8.948 -13.074 1.00 66.44 231 PHE A CA 1
ATOM 1769 C C . PHE A 1 231 ? 8.322 9.125 -14.538 1.00 66.44 231 PHE A C 1
ATOM 1771 O O . PHE A 1 231 ? 9.256 9.872 -14.837 1.00 66.44 231 PHE A O 1
ATOM 1778 N N . ALA A 1 232 ? 7.696 8.380 -15.445 1.00 55.12 232 ALA A N 1
ATOM 1779 C CA . ALA A 1 232 ? 7.941 8.511 -16.878 1.00 55.12 232 ALA A CA 1
ATOM 1780 C C . ALA A 1 232 ? 7.018 9.583 -17.489 1.00 55.12 232 ALA A C 1
ATOM 1782 O O . ALA A 1 232 ? 5.943 9.849 -16.962 1.00 55.12 232 ALA A O 1
ATOM 1783 N N . PRO A 1 233 ? 7.457 10.184 -18.602 1.00 50.47 233 PRO A N 1
ATOM 1784 C CA . PRO A 1 233 ? 8.117 11.480 -18.641 1.00 50.47 233 PRO A CA 1
ATOM 1785 C C . PRO A 1 233 ? 7.134 12.630 -18.377 1.00 50.47 233 PRO A C 1
ATOM 1787 O O . PRO A 1 233 ? 6.369 13.039 -19.246 1.00 50.47 233 PRO A O 1
ATOM 1790 N N . TYR A 1 234 ? 7.204 13.207 -17.184 1.00 51.59 234 TYR A N 1
ATOM 1791 C CA . TYR A 1 234 ? 6.597 14.505 -16.919 1.00 51.59 234 TYR A CA 1
ATOM 1792 C C . TYR A 1 234 ? 7.606 15.615 -17.224 1.00 51.59 234 TYR A C 1
ATOM 1794 O O . TYR A 1 234 ? 8.796 15.461 -16.946 1.00 51.59 234 TYR A O 1
ATOM 1802 N N . SER A 1 235 ? 7.144 16.768 -17.719 1.00 49.56 235 SER A N 1
ATOM 1803 C CA . SER A 1 235 ? 7.864 18.012 -17.426 1.00 49.56 235 SER A CA 1
ATOM 1804 C C . SER A 1 235 ? 7.887 18.196 -15.901 1.00 49.56 235 SER A C 1
ATOM 1806 O O . SER A 1 235 ? 6.928 17.800 -15.237 1.00 49.56 235 SER A O 1
ATOM 1808 N N . GLU A 1 236 ? 8.946 18.777 -15.322 1.00 45.59 236 GLU A N 1
ATOM 1809 C CA . GLU A 1 236 ? 9.018 19.034 -13.867 1.00 45.59 236 GLU A CA 1
ATOM 1810 C C . GLU A 1 236 ? 7.736 19.697 -13.333 1.00 45.59 236 GLU A C 1
ATOM 1812 O O . GLU A 1 236 ? 7.264 19.354 -12.253 1.00 45.59 236 GLU A O 1
ATOM 1817 N N . GLU A 1 237 ? 7.107 20.557 -14.140 1.00 46.09 237 GLU A N 1
ATOM 1818 C CA . GLU A 1 237 ? 5.822 21.194 -13.850 1.00 46.09 237 GLU A CA 1
ATOM 1819 C C . GLU A 1 237 ? 4.658 20.200 -13.664 1.00 46.09 237 GLU A C 1
ATOM 1821 O O . GLU A 1 237 ? 3.848 20.361 -12.750 1.00 46.09 237 GLU A O 1
ATOM 1826 N N . HIS A 1 238 ? 4.560 19.152 -14.488 1.00 50.81 238 HIS A N 1
ATOM 1827 C CA . HIS A 1 238 ? 3.511 18.140 -14.340 1.00 50.81 238 HIS A CA 1
ATOM 1828 C C . HIS A 1 238 ? 3.790 17.172 -13.194 1.00 50.81 238 HIS A C 1
ATOM 1830 O O . HIS A 1 238 ? 2.843 16.766 -12.527 1.00 50.81 238 HIS A O 1
ATOM 1836 N N . ALA A 1 239 ? 5.057 16.848 -12.919 1.00 52.12 239 ALA A N 1
ATOM 1837 C CA . ALA A 1 239 ? 5.413 16.090 -11.723 1.00 52.12 239 ALA A CA 1
ATOM 1838 C C . ALA A 1 239 ? 4.992 16.871 -10.465 1.00 52.12 239 ALA A C 1
ATOM 1840 O O . ALA A 1 239 ? 4.299 16.333 -9.609 1.00 52.12 239 ALA A O 1
ATOM 1841 N N . TYR A 1 240 ? 5.281 18.174 -10.405 1.00 49.62 240 TYR A N 1
ATOM 1842 C CA . TYR A 1 240 ? 4.911 19.026 -9.269 1.00 49.62 240 TYR A CA 1
ATOM 1843 C C . TYR A 1 240 ? 3.393 19.165 -9.066 1.00 49.62 240 TYR A C 1
ATOM 1845 O O . TYR A 1 240 ? 2.920 19.259 -7.935 1.00 49.62 240 TYR A O 1
ATOM 1853 N N . ARG A 1 241 ? 2.609 19.172 -10.154 1.00 52.62 241 ARG A N 1
ATOM 1854 C CA . ARG A 1 241 ? 1.134 19.187 -10.086 1.00 52.62 241 ARG A CA 1
ATOM 1855 C C . ARG A 1 241 ? 0.545 17.816 -9.767 1.00 52.62 241 ARG A C 1
ATOM 1857 O O . ARG A 1 241 ? -0.529 17.740 -9.174 1.00 52.62 241 ARG A O 1
ATOM 1864 N N . ALA A 1 242 ? 1.229 16.745 -10.162 1.00 53.31 242 ALA A N 1
ATOM 1865 C CA . ALA A 1 242 ? 0.757 15.387 -9.963 1.00 53.31 242 ALA A CA 1
ATOM 1866 C C . ALA A 1 242 ? 0.652 15.032 -8.483 1.00 53.31 242 ALA A C 1
ATOM 1868 O O . ALA A 1 242 ? -0.263 14.302 -8.136 1.00 53.31 242 ALA A O 1
ATOM 1869 N N . ILE A 1 243 ? 1.548 15.535 -7.626 1.00 60.19 243 ILE A N 1
ATOM 1870 C CA . ILE A 1 243 ? 1.581 15.215 -6.195 1.00 60.19 243 ILE A CA 1
ATOM 1871 C C . ILE A 1 243 ? 1.969 16.459 -5.394 1.00 60.19 243 ILE A C 1
ATOM 1873 O O . ILE A 1 243 ? 3.109 16.909 -5.468 1.00 60.19 243 ILE A O 1
ATOM 1877 N N . SER A 1 244 ? 1.044 16.988 -4.593 1.00 56.19 244 SER A N 1
ATOM 1878 C CA . SER A 1 244 ? 1.308 18.110 -3.681 1.00 56.19 244 SER A CA 1
ATOM 1879 C C . SER A 1 244 ? 1.395 17.645 -2.226 1.00 56.19 244 SER A C 1
ATOM 1881 O O . SER A 1 244 ? 0.496 16.951 -1.756 1.00 56.19 244 SER A O 1
ATOM 1883 N N . GLY A 1 245 ? 2.403 18.081 -1.478 1.00 58.56 245 GLY A N 1
ATOM 1884 C CA . GLY A 1 245 ? 2.601 17.691 -0.075 1.00 58.56 245 GLY A CA 1
ATOM 1885 C C . GLY A 1 245 ? 3.797 16.765 0.102 1.00 58.56 245 GLY A C 1
ATOM 1886 O O . GLY A 1 245 ? 4.478 16.450 -0.869 1.00 58.56 245 GLY A O 1
ATOM 1887 N N . ASP A 1 246 ? 4.065 16.391 1.350 1.00 56.78 246 ASP A N 1
ATOM 1888 C CA . ASP A 1 246 ? 5.295 15.721 1.762 1.00 56.78 246 ASP A CA 1
ATOM 1889 C C . ASP A 1 246 ? 5.127 14.228 2.065 1.00 56.78 246 ASP A C 1
ATOM 1891 O O . ASP A 1 246 ? 6.147 13.615 2.371 1.00 56.78 246 ASP A O 1
ATOM 1895 N N . SER A 1 247 ? 3.914 13.628 1.986 1.00 67.69 247 SER A N 1
ATOM 1896 C CA . SER A 1 247 ? 3.667 12.198 2.291 1.00 67.69 247 SER A CA 1
ATOM 1897 C C . SER A 1 247 ? 2.282 11.604 2.030 1.00 67.69 247 SER A C 1
ATOM 1899 O O . SER A 1 247 ? 1.282 12.307 1.908 1.00 67.69 247 SER A O 1
ATOM 1901 N N . GLY A 1 248 ? 2.234 10.263 2.045 1.00 72.62 248 GLY A N 1
ATOM 1902 C CA . GLY A 1 248 ? 1.008 9.460 2.131 1.00 72.62 248 GLY A CA 1
ATOM 1903 C C . GLY A 1 248 ? 0.530 8.866 0.807 1.00 72.62 248 GLY A C 1
ATOM 1904 O O . GLY A 1 248 ? -0.548 8.279 0.758 1.00 72.62 248 GLY A O 1
ATOM 1905 N N . TYR A 1 249 ? 1.305 9.003 -0.271 1.00 82.06 249 TYR A N 1
ATOM 1906 C CA . TYR A 1 249 ? 0.907 8.531 -1.598 1.00 82.06 249 TYR A CA 1
ATOM 1907 C C . TYR A 1 249 ? 1.225 7.047 -1.766 1.00 82.06 249 TYR A C 1
ATOM 1909 O O . TYR A 1 249 ? 2.403 6.704 -1.848 1.00 82.06 249 TYR A O 1
ATOM 1917 N N . PRO A 1 250 ? 0.215 6.164 -1.808 1.00 88.38 250 PRO A N 1
ATOM 1918 C CA . PRO A 1 250 ? 0.432 4.739 -1.901 1.00 88.38 250 PRO A CA 1
ATOM 1919 C C . PRO A 1 250 ? 0.934 4.378 -3.295 1.00 88.38 250 PRO A C 1
ATOM 1921 O O . PRO A 1 250 ? 0.493 4.938 -4.305 1.00 88.38 250 PRO A O 1
ATOM 1924 N N . ILE A 1 251 ? 1.871 3.442 -3.319 1.00 88.62 251 ILE A N 1
ATOM 1925 C CA . ILE A 1 25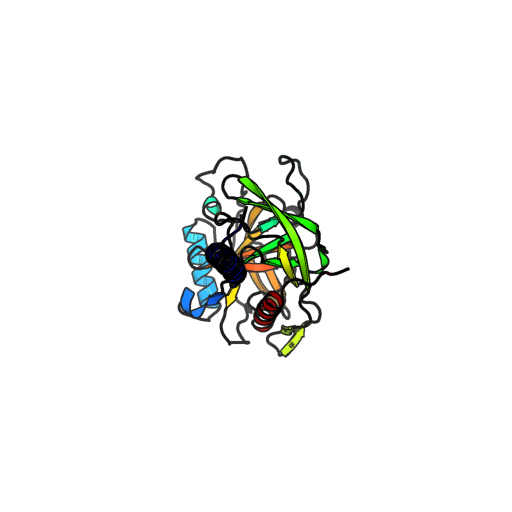1 ? 2.492 2.925 -4.527 1.00 88.62 251 ILE A CA 1
ATOM 1926 C C . ILE A 1 251 ? 2.288 1.433 -4.527 1.00 88.62 251 ILE A C 1
ATOM 1928 O O . ILE A 1 251 ? 2.689 0.743 -3.589 1.00 88.62 251 ILE A O 1
ATOM 1932 N N . PHE A 1 252 ? 1.700 0.956 -5.607 1.00 92.88 252 PHE A N 1
ATOM 1933 C CA . PHE A 1 252 ? 1.390 -0.442 -5.804 1.00 92.88 252 PHE A CA 1
ATOM 1934 C C . PHE A 1 252 ? 2.174 -0.981 -6.986 1.00 92.88 252 PHE A C 1
ATOM 1936 O O . PHE A 1 252 ? 2.489 -0.240 -7.910 1.00 92.88 252 PHE A O 1
ATOM 1943 N N . THR A 1 253 ? 2.445 -2.273 -6.990 1.00 93.56 253 THR A N 1
ATOM 1944 C CA . THR A 1 253 ? 2.629 -3.029 -8.228 1.00 93.56 253 THR A CA 1
ATOM 1945 C C . THR A 1 253 ? 1.426 -3.946 -8.429 1.00 93.56 253 THR A C 1
ATOM 1947 O O . THR A 1 253 ? 0.540 -3.998 -7.572 1.00 93.56 253 THR A O 1
ATOM 1950 N N . LEU A 1 254 ? 1.365 -4.625 -9.568 1.00 94.62 254 LEU A N 1
ATOM 1951 C CA . LEU A 1 254 ? 0.279 -5.533 -9.912 1.00 94.62 254 LEU A CA 1
ATOM 1952 C C . LEU A 1 254 ? 0.833 -6.957 -10.004 1.00 94.62 254 LEU A C 1
ATOM 1954 O O . LEU A 1 254 ? 1.720 -7.223 -10.814 1.00 94.62 254 LEU A O 1
ATOM 1958 N N . ILE A 1 255 ? 0.329 -7.872 -9.176 1.00 95.38 255 ILE A N 1
ATOM 1959 C CA . ILE A 1 255 ? 0.732 -9.287 -9.163 1.00 95.38 255 ILE A CA 1
ATOM 1960 C C . ILE A 1 255 ? -0.536 -10.136 -9.223 1.00 95.38 255 ILE A C 1
ATOM 1962 O O . ILE A 1 255 ? -1.384 -10.028 -8.343 1.00 95.38 255 ILE A O 1
ATOM 1966 N N . ASN A 1 256 ? -0.679 -10.959 -10.263 1.00 94.81 256 ASN A N 1
ATOM 1967 C CA . ASN A 1 256 ? -1.859 -11.797 -10.511 1.00 94.81 256 ASN A CA 1
ATOM 1968 C C . ASN A 1 256 ? -3.218 -11.071 -10.365 1.00 94.81 256 ASN A C 1
ATOM 1970 O O . ASN A 1 256 ? -4.168 -11.613 -9.807 1.00 94.81 256 ASN A O 1
ATOM 1974 N N . GLY A 1 257 ? -3.316 -9.838 -10.867 1.00 92.06 257 GLY A N 1
ATOM 1975 C CA . GLY A 1 257 ? -4.518 -9.003 -10.824 1.00 92.06 257 GLY A CA 1
ATOM 1976 C C . GLY A 1 257 ? -4.726 -8.251 -9.509 1.00 92.06 257 GLY A C 1
ATOM 1977 O O . GLY A 1 257 ? -5.671 -7.473 -9.403 1.00 92.06 257 GLY A O 1
ATOM 1978 N N . GLU A 1 258 ? -3.850 -8.431 -8.520 1.00 94.56 258 GLU A N 1
ATOM 1979 C CA . GLU A 1 258 ? -3.960 -7.791 -7.211 1.00 94.56 258 GLU A CA 1
ATOM 1980 C C . GLU A 1 258 ? -2.998 -6.612 -7.065 1.00 94.56 258 GLU A C 1
ATOM 1982 O O . GLU A 1 258 ? -1.821 -6.691 -7.428 1.00 94.56 258 GLU A O 1
ATOM 1987 N N . LEU A 1 259 ? -3.494 -5.513 -6.493 1.00 95.75 259 LEU A N 1
ATOM 1988 C CA . LEU A 1 259 ? -2.659 -4.383 -6.101 1.00 95.75 259 LEU A CA 1
ATOM 1989 C C . LEU A 1 259 ? -1.845 -4.751 -4.859 1.00 95.75 259 LEU A C 1
ATOM 1991 O O . LEU A 1 259 ? -2.404 -5.040 -3.801 1.00 95.75 259 LEU A O 1
ATOM 1995 N N . VAL A 1 260 ? -0.522 -4.690 -4.980 1.00 96.81 260 VAL A N 1
ATOM 1996 C CA . VAL A 1 260 ? 0.418 -5.052 -3.913 1.00 96.81 260 VAL A CA 1
ATOM 1997 C C . VAL A 1 260 ? 1.222 -3.815 -3.507 1.00 96.81 260 VAL A C 1
ATOM 1999 O O . VAL A 1 260 ? 1.933 -3.266 -4.354 1.00 96.81 260 VAL A O 1
ATOM 2002 N N . PRO A 1 261 ? 1.133 -3.328 -2.255 1.00 95.00 261 PRO A N 1
ATOM 2003 C CA . PRO A 1 261 ? 1.825 -2.124 -1.822 1.00 95.00 261 PRO A CA 1
ATOM 2004 C C . PRO A 1 261 ? 3.339 -2.339 -1.829 1.00 95.00 261 PRO A C 1
ATOM 2006 O O . PRO A 1 261 ? 3.853 -3.236 -1.166 1.00 95.00 261 PRO A O 1
ATOM 2009 N N . LEU A 1 262 ? 4.061 -1.471 -2.532 1.00 91.50 262 LEU A N 1
ATOM 2010 C CA . LEU A 1 262 ? 5.523 -1.419 -2.500 1.00 91.50 262 LEU A CA 1
ATOM 2011 C C . LEU A 1 262 ? 6.034 -0.348 -1.533 1.00 91.50 262 LEU A C 1
ATOM 2013 O O . LEU A 1 262 ? 7.092 -0.507 -0.925 1.00 91.50 262 LEU A O 1
ATOM 2017 N N . SER A 1 263 ? 5.307 0.767 -1.418 1.00 89.25 263 SER A N 1
ATOM 2018 C CA . SER A 1 263 ? 5.714 1.915 -0.606 1.00 89.25 263 SER A CA 1
ATOM 2019 C C . SER A 1 263 ? 4.562 2.903 -0.379 1.00 89.25 263 SER A C 1
ATOM 2021 O O . SER A 1 263 ? 3.505 2.815 -1.007 1.00 89.25 263 SER A O 1
ATOM 2023 N N . HIS A 1 264 ? 4.802 3.906 0.467 1.00 87.25 264 HIS A N 1
ATOM 2024 C CA . HIS A 1 264 ? 4.143 5.210 0.378 1.00 87.25 264 HIS A CA 1
ATOM 2025 C C . HIS A 1 264 ? 5.202 6.291 0.140 1.00 87.25 264 HIS A C 1
ATOM 2027 O O . HIS A 1 264 ? 6.274 6.230 0.728 1.00 87.25 264 HIS A O 1
ATOM 2033 N N . HIS A 1 265 ? 4.950 7.277 -0.718 1.00 73.81 265 HIS A N 1
ATOM 2034 C CA . HIS A 1 265 ? 5.955 8.298 -1.046 1.00 73.81 265 HIS A CA 1
ATOM 2035 C C . HIS A 1 265 ? 5.638 9.690 -0.530 1.00 73.81 265 HIS A C 1
ATOM 2037 O O . HIS A 1 265 ? 4.495 10.037 -0.219 1.00 73.81 265 HIS A O 1
ATOM 2043 N N . TRP A 1 266 ? 6.722 10.466 -0.493 1.00 62.38 266 TRP A N 1
ATOM 2044 C CA . TRP A 1 266 ? 6.797 11.826 0.004 1.00 62.38 266 TRP A CA 1
ATOM 2045 C C . TRP A 1 266 ? 6.435 12.898 -1.039 1.00 62.38 266 TRP A C 1
ATOM 2047 O O . TRP A 1 266 ? 5.855 13.904 -0.674 1.00 62.38 266 TRP A O 1
ATOM 2057 N N . PHE A 1 267 ? 6.702 12.704 -2.336 1.00 57.88 267 PHE A N 1
ATOM 2058 C CA . PHE A 1 267 ? 6.329 13.646 -3.411 1.00 57.88 267 PHE A CA 1
ATOM 2059 C C . PHE A 1 267 ? 6.546 13.016 -4.800 1.00 57.88 267 PHE A C 1
ATOM 2061 O O . PHE A 1 267 ? 7.199 11.974 -4.924 1.00 57.88 267 PHE A O 1
ATOM 2068 N N . ALA A 1 268 ? 6.036 13.658 -5.858 1.00 45.00 268 ALA A N 1
ATOM 2069 C CA . ALA A 1 268 ? 6.348 13.306 -7.245 1.00 45.00 268 ALA A CA 1
ATOM 2070 C C . ALA A 1 268 ? 7.768 13.770 -7.587 1.00 45.00 268 ALA A C 1
ATOM 2072 O O . ALA A 1 268 ? 8.019 14.939 -7.861 1.00 45.00 268 ALA A O 1
ATOM 2073 N N . GLY A 1 269 ? 8.722 12.848 -7.529 1.00 50.22 269 GLY A N 1
ATOM 2074 C CA . GLY A 1 269 ? 10.114 13.086 -7.888 1.00 50.22 269 GLY A CA 1
ATOM 2075 C C . GLY A 1 269 ? 11.025 11.966 -7.398 1.00 50.22 269 GLY A C 1
ATOM 2076 O O . GLY A 1 269 ? 10.560 10.896 -7.006 1.00 50.22 269 GLY A O 1
ATOM 2077 N N . TYR A 1 270 ? 12.332 12.235 -7.383 1.00 50.03 270 TYR A N 1
ATOM 2078 C CA . TYR A 1 270 ? 13.358 11.372 -6.788 1.00 50.03 270 TYR A CA 1
ATOM 2079 C C . TYR A 1 270 ? 13.295 11.396 -5.244 1.00 50.03 270 TYR A C 1
ATOM 2081 O O . TYR A 1 270 ? 14.267 11.766 -4.587 1.00 50.03 270 TYR A O 1
ATOM 2089 N N . GLY A 1 271 ? 12.145 11.055 -4.668 1.00 56.06 271 GLY A N 1
ATOM 2090 C CA . GLY A 1 271 ? 11.984 10.817 -3.233 1.00 56.06 271 GLY A CA 1
ATOM 2091 C C . GLY A 1 271 ? 12.280 9.363 -2.870 1.00 56.06 271 GLY A C 1
ATOM 2092 O O . GLY A 1 271 ? 12.243 8.492 -3.741 1.00 56.06 271 GLY A O 1
ATOM 2093 N N . ASP A 1 272 ? 12.543 9.119 -1.587 1.00 70.88 272 ASP A N 1
ATOM 2094 C CA . ASP A 1 272 ? 12.706 7.784 -1.012 1.00 70.88 272 ASP A CA 1
ATOM 2095 C C . ASP A 1 272 ? 11.498 7.535 -0.081 1.00 70.88 272 ASP A C 1
ATOM 2097 O O . ASP A 1 272 ? 11.310 8.285 0.876 1.00 70.88 272 ASP A O 1
ATOM 2101 N N . GLY A 1 273 ? 10.660 6.534 -0.360 1.00 79.94 273 GLY A N 1
ATOM 2102 C CA . GLY A 1 273 ? 9.611 6.058 0.558 1.00 79.94 273 GLY A CA 1
ATOM 2103 C C . GLY A 1 273 ? 10.030 4.747 1.232 1.00 79.94 273 GLY A C 1
ATOM 2104 O O . GLY A 1 273 ? 10.930 4.089 0.726 1.00 79.94 273 GLY A O 1
ATOM 2105 N N . PRO A 1 274 ? 9.443 4.310 2.357 1.00 86.25 274 PRO A N 1
ATOM 2106 C CA . PRO A 1 274 ? 9.768 3.006 2.942 1.00 86.25 274 PRO A CA 1
ATOM 2107 C C . PRO A 1 274 ? 9.545 1.866 1.943 1.00 86.25 274 PRO A C 1
ATOM 2109 O O . PRO A 1 274 ? 8.507 1.822 1.288 1.00 86.25 274 PRO A O 1
ATOM 2112 N N . ASN A 1 275 ? 10.498 0.942 1.832 1.00 87.56 275 ASN A N 1
ATOM 2113 C CA . ASN A 1 275 ? 10.359 -0.241 0.990 1.00 87.56 275 ASN A CA 1
ATOM 2114 C C . ASN A 1 275 ? 9.649 -1.368 1.756 1.00 87.56 275 ASN A C 1
ATOM 2116 O O . ASN A 1 275 ? 10.284 -2.053 2.557 1.00 87.56 275 ASN A O 1
ATOM 2120 N N . PHE A 1 276 ? 8.356 -1.585 1.507 1.00 90.06 276 PHE A N 1
ATOM 2121 C CA . PHE A 1 276 ? 7.584 -2.628 2.196 1.00 90.06 276 PHE A CA 1
ATOM 2122 C C . PHE A 1 276 ? 8.010 -4.056 1.843 1.00 90.06 276 PHE A C 1
ATOM 2124 O O . PHE A 1 276 ? 7.633 -4.977 2.560 1.00 90.06 276 PHE A O 1
ATOM 2131 N N . THR A 1 277 ? 8.826 -4.248 0.803 1.00 87.50 277 THR A N 1
ATOM 2132 C CA . THR A 1 277 ? 9.389 -5.562 0.459 1.00 87.50 277 THR A CA 1
ATOM 2133 C C . THR A 1 277 ? 10.696 -5.855 1.195 1.00 87.50 277 THR A C 1
ATOM 2135 O O . THR A 1 277 ? 11.239 -6.948 1.064 1.00 87.50 277 THR A O 1
ATOM 2138 N N . ASN A 1 278 ? 11.240 -4.898 1.957 1.00 85.31 278 ASN A N 1
ATOM 2139 C CA . ASN A 1 278 ? 12.370 -5.167 2.839 1.00 85.31 278 ASN A CA 1
ATOM 2140 C C . ASN A 1 278 ? 11.910 -6.088 3.978 1.00 85.31 278 ASN A C 1
ATOM 2142 O O . ASN A 1 278 ? 10.991 -5.739 4.721 1.00 85.31 278 ASN A O 1
ATOM 2146 N N . ARG A 1 279 ? 12.577 -7.238 4.128 1.00 86.69 279 ARG A N 1
ATOM 2147 C CA . ARG A 1 279 ? 12.172 -8.278 5.078 1.00 86.69 279 ARG A CA 1
ATOM 2148 C C . ARG A 1 279 ? 12.089 -7.765 6.512 1.00 86.69 279 ARG A C 1
ATOM 2150 O O . ARG A 1 279 ? 11.100 -8.013 7.192 1.00 86.69 279 ARG A O 1
ATOM 2157 N N . GLU A 1 280 ? 13.076 -6.998 6.960 1.00 86.62 280 GLU A N 1
ATOM 2158 C CA . GLU A 1 280 ? 13.112 -6.485 8.328 1.00 86.62 280 GLU A CA 1
ATOM 2159 C C . GLU A 1 280 ? 11.997 -5.471 8.603 1.00 86.62 280 GLU A C 1
ATOM 2161 O O . GLU A 1 280 ? 11.449 -5.434 9.708 1.00 86.62 280 GLU A O 1
ATOM 2166 N N . LEU A 1 281 ? 11.632 -4.651 7.612 1.00 88.25 281 LEU A N 1
ATOM 2167 C CA . LEU A 1 281 ? 10.478 -3.765 7.714 1.00 88.25 281 LEU A CA 1
ATOM 2168 C C . LEU A 1 281 ? 9.162 -4.546 7.701 1.00 88.25 281 LEU A C 1
ATOM 2170 O O . LEU A 1 281 ? 8.287 -4.226 8.505 1.00 88.25 281 LEU A O 1
ATOM 2174 N N . LEU A 1 282 ? 9.025 -5.560 6.844 1.00 91.50 282 LEU A N 1
ATOM 2175 C CA . LEU A 1 282 ? 7.850 -6.431 6.807 1.00 91.50 282 LEU A CA 1
ATOM 2176 C C . LEU A 1 282 ? 7.641 -7.126 8.158 1.00 91.50 282 LEU A C 1
ATOM 2178 O O . LEU A 1 282 ? 6.574 -6.993 8.754 1.00 91.50 282 LEU A O 1
ATOM 2182 N N . ASP A 1 283 ? 8.676 -7.770 8.699 1.00 90.62 283 ASP A N 1
ATOM 2183 C CA . ASP A 1 283 ? 8.622 -8.421 10.012 1.00 90.62 283 ASP A CA 1
ATOM 2184 C C . ASP A 1 283 ? 8.271 -7.411 11.119 1.00 90.62 283 ASP A C 1
ATOM 2186 O O . ASP A 1 283 ? 7.461 -7.691 12.005 1.00 90.62 283 ASP A O 1
ATOM 2190 N N . ALA A 1 284 ? 8.817 -6.192 11.050 1.00 91.25 284 ALA A N 1
ATOM 2191 C CA . ALA A 1 284 ? 8.480 -5.135 11.995 1.00 91.25 284 ALA A CA 1
ATOM 2192 C C . ALA A 1 284 ? 7.026 -4.649 11.862 1.00 91.25 284 ALA A C 1
ATOM 2194 O O . ALA A 1 284 ? 6.420 -4.309 12.882 1.00 91.25 284 ALA A O 1
ATOM 2195 N N . ILE A 1 285 ? 6.457 -4.610 10.652 1.00 93.56 285 ILE A N 1
ATOM 2196 C CA . ILE A 1 285 ? 5.036 -4.313 10.416 1.00 93.56 285 ILE A CA 1
ATOM 2197 C C . ILE A 1 285 ? 4.177 -5.384 11.088 1.00 93.56 285 ILE A C 1
ATOM 2199 O O . ILE A 1 285 ? 3.320 -5.037 11.902 1.00 93.56 285 ILE A O 1
ATOM 2203 N N . LEU A 1 286 ? 4.449 -6.662 10.808 1.00 94.00 286 LEU A N 1
ATOM 2204 C CA . LEU A 1 286 ? 3.692 -7.797 11.342 1.00 94.00 286 LEU A CA 1
ATOM 2205 C C . LEU A 1 286 ? 3.746 -7.832 12.874 1.00 94.00 286 LEU A C 1
ATOM 2207 O O . LEU A 1 286 ? 2.711 -7.784 13.535 1.00 94.00 286 LEU A O 1
ATOM 2211 N N . MET A 1 287 ? 4.947 -7.754 13.453 1.00 91.88 287 MET A N 1
ATOM 2212 C CA . MET A 1 287 ? 5.134 -7.716 14.907 1.00 91.88 287 MET A CA 1
ATOM 2213 C C . MET A 1 287 ? 4.457 -6.495 15.553 1.00 91.88 287 MET A C 1
ATOM 2215 O O . MET A 1 287 ? 4.056 -6.519 16.718 1.00 91.88 287 MET A O 1
ATOM 2219 N N . THR A 1 288 ? 4.377 -5.372 14.836 1.00 92.25 288 THR A N 1
ATOM 2220 C CA . THR A 1 288 ? 3.712 -4.164 15.339 1.00 92.25 288 THR A CA 1
ATOM 2221 C C . THR A 1 288 ? 2.193 -4.306 15.304 1.00 92.25 288 THR A C 1
ATOM 2223 O O . THR A 1 288 ? 1.540 -3.877 16.255 1.00 92.25 288 THR A O 1
ATOM 2226 N N . ALA A 1 289 ? 1.649 -4.919 14.253 1.00 93.00 289 ALA A N 1
ATOM 2227 C CA . ALA A 1 289 ? 0.232 -5.232 14.125 1.00 93.00 289 ALA A CA 1
ATOM 2228 C C . ALA A 1 289 ? -0.237 -6.208 15.216 1.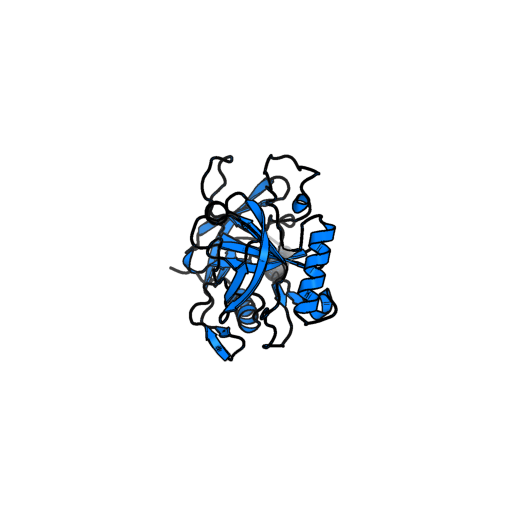00 93.00 289 ALA A C 1
ATOM 2230 O O . ALA A 1 289 ? -1.236 -5.942 15.879 1.00 93.00 289 ALA A O 1
ATOM 2231 N N . GLU A 1 290 ? 0.535 -7.263 15.494 1.00 91.56 290 GLU A N 1
ATOM 2232 C CA . GLU A 1 290 ? 0.242 -8.242 16.556 1.00 91.56 290 GLU A CA 1
ATOM 2233 C C . GLU A 1 290 ? 0.160 -7.619 17.956 1.00 91.56 290 GLU A C 1
ATOM 2235 O O . GLU A 1 290 ? -0.616 -8.061 18.799 1.00 91.56 290 GLU A O 1
ATOM 2240 N N . LYS A 1 291 ? 0.929 -6.555 18.216 1.00 90.81 291 LYS A N 1
ATOM 2241 C CA . LYS A 1 291 ? 0.889 -5.826 19.497 1.00 90.81 291 LYS A CA 1
ATOM 2242 C C . LYS A 1 291 ? -0.385 -4.994 19.689 1.00 90.81 291 LYS A C 1
ATOM 2244 O O . LYS A 1 291 ? -0.543 -4.403 20.762 1.00 90.81 291 LYS A O 1
ATOM 2249 N N . GLY A 1 292 ? -1.237 -4.885 18.670 1.00 90.44 292 GLY A N 1
ATOM 2250 C CA . GLY A 1 292 ? -2.496 -4.146 18.718 1.00 90.44 292 GLY A CA 1
ATOM 2251 C C . GLY A 1 292 ? -2.331 -2.632 18.903 1.00 90.44 292 GLY A C 1
ATOM 2252 O O . GLY A 1 292 ? -1.210 -2.104 18.869 1.00 90.44 292 GLY A O 1
ATOM 2253 N N . PRO A 1 293 ? -3.433 -1.895 19.121 1.00 90.81 293 PRO A N 1
ATOM 2254 C CA . PRO A 1 293 ? -3.386 -0.454 19.313 1.00 90.81 293 PRO A CA 1
ATOM 2255 C C . PRO A 1 293 ? -2.564 -0.063 20.547 1.00 90.81 293 PRO A C 1
ATOM 2257 O O . PRO A 1 293 ? -2.496 -0.764 21.556 1.00 90.81 293 PRO A O 1
ATOM 2260 N N . ARG A 1 294 ? -1.914 1.096 20.454 1.00 87.88 294 ARG A N 1
ATOM 2261 C CA . ARG A 1 294 ? -1.400 1.842 21.602 1.00 87.88 294 ARG A CA 1
ATOM 2262 C C . ARG A 1 294 ? -2.057 3.208 21.556 1.00 87.88 294 ARG A C 1
ATOM 2264 O O . ARG A 1 294 ? -1.913 3.905 20.549 1.00 87.88 294 ARG A O 1
ATOM 2271 N N . GLU A 1 295 ? -2.756 3.574 22.621 1.00 74.56 295 GLU A N 1
ATOM 2272 C CA . GLU A 1 295 ? -3.175 4.957 22.811 1.00 74.56 295 GLU A CA 1
ATOM 2273 C C . GLU A 1 295 ? -1.905 5.804 22.925 1.00 74.56 295 GLU A C 1
ATOM 2275 O O . GLU A 1 295 ? -1.007 5.530 23.727 1.00 74.56 295 GLU A O 1
ATOM 2280 N N . THR A 1 296 ? -1.757 6.750 22.005 1.00 62.78 296 THR A N 1
ATOM 2281 C CA . THR A 1 296 ? -0.673 7.727 22.047 1.00 62.78 296 THR A CA 1
ATOM 2282 C C . THR A 1 296 ? -1.277 9.043 22.500 1.00 62.78 296 THR A C 1
ATOM 2284 O O . THR A 1 296 ? -2.101 9.584 21.758 1.00 62.78 296 THR A O 1
ATOM 2287 N N . ASP A 1 297 ? -0.858 9.525 23.669 1.00 48.00 297 ASP A N 1
ATOM 2288 C CA . ASP A 1 297 ? -1.168 10.867 24.185 1.00 48.00 297 ASP A CA 1
ATOM 2289 C C . ASP A 1 297 ? -0.830 11.979 23.153 1.00 48.00 297 ASP A C 1
ATOM 2291 O O . ASP A 1 297 ? 0.222 11.901 22.471 1.00 48.00 297 ASP A O 1
#

Radius of gyration: 21.05 Å; chains: 1; bounding box: 66×46×63 Å

Foldseek 3Di:
DDDDPVNVVVVVVVVVVVVVVVVVVVVVLQAQAEDEPCVQQVDLDLQSLQVQLQVVCVVLVAHSDQAGDFQFPPPPLDDPPPRSCLLAAPQQWKWQDDPDPPDDDQTFTAFGARGQFKGKGFQVVPQAFQRKIWGQFSSRDIDIWTFHFKDAQAWFFQLVRHTPGHQRIMITGTPDGDDPRGDHAHAYASDPPSVSWCAVPWRWKWKQESSRTIAIWTWPTADGQWTWIAGRDDDPVVQCVRHDAQWNIWMFTATPNGTYTQFIGGGRDGTTTGGSNNPRNVVSNSVRVVVPGDRDD

pLDDT: mean 77.12, std 17.99, range [29.62, 97.44]

Sequence (297 aa):
MRISVRRLIEIALLLIVTTLSLHESALAQQSIRLLSLETAIGSTDPERLEEHAAQQLETLGIPSSRNVGIYRNETSVLPNPRNPLAALDFSGVAFSSHPPGLEKGVHPRRGILIARDILLSSKHTGAKAGFPVYFATPDGTLIERQIIGRRGIGRVLDGAGKYVTKTDVTVSFLDRPVPDDVAVYPLLDVGSDSAFRFRGHRIPALLLNQHREVIPARTVGERSAGLRLAFAPYSEEHAYRAISGDSGYPIFTLINGELVPLSHHWFAGYGDGPNFTNRELLDAILMTAEKGPRETD

Secondary structure (DSSP, 8-state):
-PPPHHHHHHHHHHHHHHHHHHHHHHS---PPPEEEHHHHHS---HHHHHHHHHHHHHHTT---SS-PPPB-----SS--TT-GGGGS--TTEEESS---TT-S----EEEEEEETTEEEEEGGG---TT-EEEEE-TT--EEEEEEEEEEE---EE-TTS-EES---EEEEEESSPPPTTS--PPEEE--S-TT---TT---EEEEE-TTS-EEEEEEEEEETTEEEEE-SS--HHHHHHH--SSS-EEEEEEETTEEEEEEEESSSSS-EEE-TTSHHHHHHHHHHHHT------

Organism: NCBI:txid2732508